Protein AF-A0A7V9GU07-F1 (afdb_monomer_lite)

Secondary structure (DSSP, 8-state):
-HHHHHHHHHH-SSHHHHHHHHHHHHHHHTT--SHHHHHTHHHHHHHHHS-TTTHHHHHHHHHHHHHHHHHHHHT-----SSS-HHHHHHHHHHHHHHHHHHHHHTSS-S-HHHHHHHHHHHHT---------TTSPPPPPPP---------PPPP-------------------------------------GGGG----

pLDDT: mean 78.72, std 19.1, range [43.47, 98.44]

Radius of gyration: 28.76 Å; chains: 1; bounding box: 77×61×67 Å

Structure (mmCIF, N/CA/C/O backbone):
data_AF-A0A7V9GU07-F1
#
_entry.id   AF-A0A7V9GU07-F1
#
loop_
_atom_site.group_PDB
_atom_site.id
_atom_site.type_symbol
_atom_site.label_atom_id
_atom_site.label_alt_id
_atom_site.label_comp_id
_atom_site.label_asym_id
_atom_site.label_entity_id
_atom_site.label_seq_id
_atom_site.pdbx_PDB_ins_code
_atom_site.Cartn_x
_atom_site.Cartn_y
_atom_site.Cartn_z
_atom_site.occupancy
_atom_site.B_iso_or_equiv
_atom_site.auth_seq_id
_atom_site.auth_comp_id
_atom_site.auth_asym_id
_atom_site.auth_atom_id
_atom_site.pdbx_PDB_model_num
ATOM 1 N N . TRP A 1 1 ? -5.678 -12.926 -6.237 1.00 89.56 1 TRP A N 1
ATOM 2 C CA . TRP A 1 1 ? -5.095 -11.956 -7.187 1.00 89.56 1 TRP A CA 1
ATOM 3 C C . TRP A 1 1 ? -3.939 -11.176 -6.554 1.00 89.56 1 TRP A C 1
ATOM 5 O O . TRP A 1 1 ? -2.853 -11.237 -7.111 1.00 89.56 1 TRP A O 1
ATOM 15 N N . ALA A 1 2 ? -4.108 -10.574 -5.365 1.00 94.88 2 ALA A N 1
ATOM 16 C CA . ALA A 1 2 ? -3.047 -9.852 -4.638 1.00 94.88 2 ALA A CA 1
ATOM 17 C C . ALA A 1 2 ? -1.697 -10.593 -4.522 1.00 94.88 2 ALA A C 1
ATOM 19 O O . ALA A 1 2 ? -0.669 -10.053 -4.913 1.00 94.88 2 ALA A O 1
ATOM 20 N N . LEU A 1 3 ? -1.695 -11.850 -4.051 1.00 96.25 3 LEU A N 1
ATOM 21 C CA . LEU A 1 3 ? -0.463 -12.643 -3.917 1.00 96.25 3 LEU A CA 1
ATOM 22 C C . LEU A 1 3 ? 0.280 -12.821 -5.251 1.00 96.25 3 LEU A C 1
ATOM 24 O O . LEU A 1 3 ? 1.497 -12.705 -5.288 1.00 96.25 3 LEU A O 1
ATOM 28 N N . GLY A 1 4 ? -0.449 -13.056 -6.346 1.00 97.62 4 GLY A N 1
ATOM 29 C CA . GLY A 1 4 ? 0.157 -13.194 -7.673 1.00 97.62 4 GLY A CA 1
ATOM 30 C C . GLY A 1 4 ? 0.776 -11.885 -8.172 1.00 97.62 4 GLY A C 1
ATOM 31 O O . GLY A 1 4 ? 1.839 -11.909 -8.776 1.00 97.62 4 GLY A O 1
ATOM 32 N N . ARG A 1 5 ? 0.153 -10.736 -7.866 1.00 96.25 5 ARG A N 1
ATOM 33 C CA . ARG A 1 5 ? 0.736 -9.408 -8.127 1.00 96.25 5 ARG A CA 1
ATOM 34 C C . ARG A 1 5 ? 2.013 -9.180 -7.336 1.00 96.25 5 ARG A C 1
ATOM 36 O O . ARG A 1 5 ? 3.019 -8.795 -7.912 1.00 96.25 5 ARG A O 1
ATOM 43 N N . PHE A 1 6 ? 1.997 -9.507 -6.050 1.00 98.06 6 PHE A N 1
ATOM 44 C CA . PHE A 1 6 ? 3.185 -9.406 -5.215 1.00 98.06 6 PHE A CA 1
ATOM 45 C C . PHE A 1 6 ? 4.340 -10.282 -5.730 1.00 98.06 6 PHE A C 1
ATOM 47 O O . PHE A 1 6 ? 5.464 -9.805 -5.830 1.00 98.06 6 PHE A O 1
ATOM 54 N N . GLN A 1 7 ? 4.060 -11.533 -6.114 1.00 98.19 7 GLN A N 1
ATOM 55 C CA . GLN A 1 7 ? 5.063 -12.440 -6.685 1.00 98.19 7 GLN A CA 1
ATOM 56 C C . GLN A 1 7 ? 5.665 -11.895 -7.985 1.00 98.19 7 GLN A C 1
ATOM 58 O O . GLN A 1 7 ? 6.885 -11.871 -8.101 1.00 98.19 7 GLN A O 1
ATOM 63 N N . MET A 1 8 ? 4.838 -11.372 -8.901 1.00 97.88 8 MET A N 1
ATOM 64 C CA . MET A 1 8 ? 5.331 -10.708 -10.115 1.00 97.88 8 MET A CA 1
ATOM 65 C C . MET A 1 8 ? 6.262 -9.536 -9.788 1.00 97.88 8 MET A C 1
ATOM 67 O O . MET A 1 8 ? 7.298 -9.399 -10.427 1.00 97.88 8 MET A O 1
ATOM 71 N N . GLY A 1 9 ? 5.936 -8.735 -8.767 1.00 97.12 9 GLY A N 1
ATOM 72 C CA . GLY A 1 9 ? 6.798 -7.648 -8.298 1.00 97.12 9 GLY A CA 1
ATOM 73 C C . GLY A 1 9 ? 8.170 -8.136 -7.823 1.00 97.12 9 GLY A C 1
ATOM 74 O O . GLY A 1 9 ? 9.184 -7.566 -8.209 1.00 97.12 9 GLY A O 1
ATOM 75 N N . CYS A 1 10 ? 8.216 -9.241 -7.071 1.00 97.38 10 CYS A N 1
ATOM 76 C CA . CYS A 1 10 ? 9.474 -9.847 -6.618 1.00 97.38 10 CYS A CA 1
ATOM 77 C C . CYS A 1 10 ? 10.330 -10.427 -7.757 1.00 97.38 10 CYS A C 1
ATOM 79 O O . CYS A 1 10 ? 11.526 -10.639 -7.572 1.00 97.38 10 CYS A O 1
ATOM 81 N N . GLU A 1 11 ? 9.725 -10.725 -8.906 1.00 97.62 11 GLU A N 1
ATOM 82 C CA . GLU A 1 11 ? 10.406 -11.260 -10.090 1.00 97.62 11 GLU A CA 1
ATOM 83 C C . GLU A 1 11 ? 10.940 -10.154 -11.019 1.00 97.62 11 GLU A C 1
ATOM 85 O O . GLU A 1 11 ? 11.685 -10.448 -11.957 1.00 97.62 11 GLU A O 1
ATOM 90 N N . ARG A 1 12 ? 10.584 -8.881 -10.785 1.00 96.19 12 ARG A N 1
ATOM 91 C CA . ARG A 1 12 ? 11.032 -7.757 -11.619 1.00 96.19 12 ARG A CA 1
ATOM 92 C C . ARG A 1 12 ? 12.512 -7.452 -11.423 1.00 96.19 12 ARG A C 1
ATOM 94 O O . ARG A 1 12 ? 13.035 -7.480 -10.316 1.00 96.19 12 ARG A O 1
ATOM 101 N N . ALA A 1 13 ? 13.167 -7.075 -12.520 1.00 94.00 13 ALA A N 1
ATOM 102 C CA . ALA A 1 13 ? 14.554 -6.613 -12.499 1.00 94.00 13 ALA A CA 1
ATOM 103 C C . ALA A 1 13 ? 14.686 -5.130 -12.107 1.00 94.00 13 ALA A C 1
ATOM 105 O O . ALA A 1 13 ? 15.726 -4.722 -11.598 1.00 94.00 13 ALA A O 1
ATOM 106 N N . LEU A 1 14 ? 13.652 -4.324 -12.375 1.00 92.56 14 LEU A N 1
ATOM 107 C CA . LEU A 1 14 ? 13.635 -2.889 -12.103 1.00 92.56 14 LEU A CA 1
ATOM 108 C C . LEU A 1 14 ? 12.703 -2.573 -10.930 1.00 92.56 14 LEU A C 1
ATOM 110 O O . LEU A 1 14 ? 11.533 -2.958 -10.945 1.00 92.56 14 LEU A O 1
ATOM 114 N N . ASP A 1 15 ? 13.197 -1.791 -9.967 1.00 93.88 15 ASP A N 1
ATOM 115 C CA . ASP A 1 15 ? 12.439 -1.373 -8.777 1.00 93.88 15 ASP A CA 1
ATOM 116 C C . ASP A 1 15 ? 11.149 -0.617 -9.139 1.00 93.88 15 ASP A 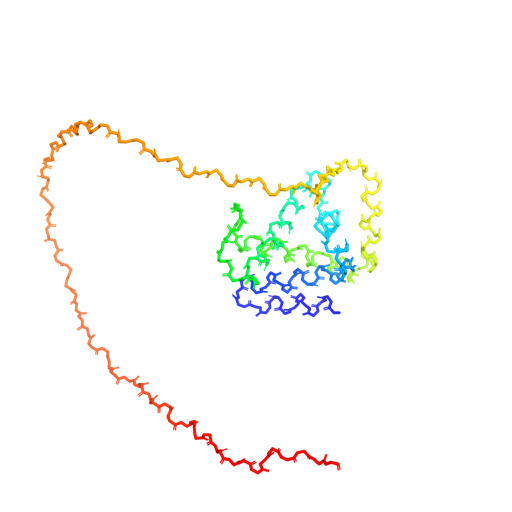C 1
ATOM 118 O O . ASP A 1 15 ? 10.130 -0.735 -8.464 1.00 93.88 15 ASP A O 1
ATOM 122 N N . THR A 1 16 ? 11.167 0.147 -10.233 1.00 90.44 16 THR A N 1
ATOM 123 C CA . THR A 1 16 ? 10.015 0.918 -10.725 1.00 90.44 16 THR A CA 1
ATOM 124 C C . THR A 1 16 ? 8.907 0.028 -11.296 1.00 90.44 16 THR A C 1
ATOM 126 O O . THR A 1 16 ? 7.721 0.318 -11.110 1.00 90.44 16 THR A O 1
ATOM 129 N N . GLU A 1 17 ? 9.267 -1.081 -11.949 1.00 92.25 17 GLU A N 1
ATOM 130 C CA . GLU A 1 17 ? 8.303 -2.100 -12.374 1.00 92.25 17 GLU A CA 1
ATOM 131 C C . GLU A 1 17 ? 7.749 -2.851 -11.160 1.00 92.25 17 GLU A C 1
ATOM 133 O O . GLU A 1 17 ? 6.532 -3.018 -11.045 1.00 92.25 17 GLU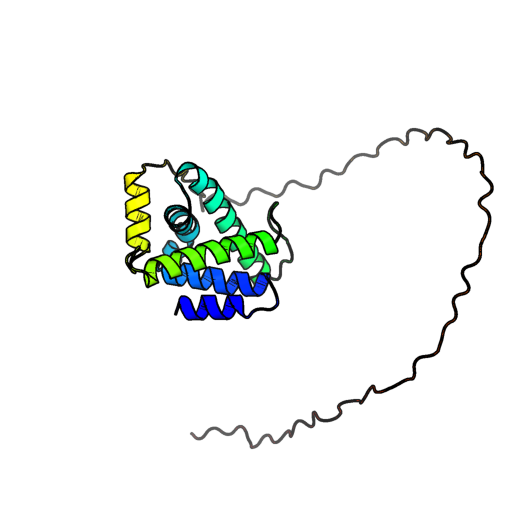 A O 1
ATOM 138 N N . ALA A 1 18 ? 8.630 -3.238 -10.228 1.00 96.44 18 ALA A N 1
ATOM 139 C CA . ALA A 1 18 ? 8.255 -3.922 -8.993 1.00 96.44 18 ALA A CA 1
ATOM 140 C C . ALA A 1 18 ? 7.251 -3.094 -8.180 1.00 96.44 18 ALA A C 1
ATOM 142 O O . ALA A 1 18 ? 6.224 -3.611 -7.739 1.00 96.44 18 ALA A O 1
ATOM 143 N N . LEU A 1 19 ? 7.502 -1.785 -8.063 1.00 96.06 19 LEU A N 1
ATOM 144 C CA . LEU A 1 19 ? 6.643 -0.833 -7.367 1.00 96.06 19 LEU A CA 1
ATOM 145 C C . LEU A 1 19 ? 5.200 -0.871 -7.883 1.00 96.06 19 LEU A C 1
ATOM 147 O O . LEU A 1 19 ? 4.264 -0.895 -7.085 1.00 96.06 19 LEU A O 1
ATOM 151 N N . THR A 1 20 ? 5.011 -0.910 -9.204 1.00 95.38 20 THR A N 1
ATOM 152 C CA . THR A 1 20 ? 3.670 -0.953 -9.806 1.00 95.38 20 THR A CA 1
ATOM 153 C C . THR A 1 20 ? 2.934 -2.235 -9.416 1.00 95.38 20 THR A C 1
ATOM 155 O O . THR A 1 20 ? 1.763 -2.191 -9.037 1.00 95.38 20 THR A O 1
ATOM 158 N N . ASP A 1 21 ? 3.616 -3.380 -9.453 1.00 97.56 21 ASP A N 1
ATOM 159 C CA . ASP A 1 21 ? 3.032 -4.663 -9.063 1.00 97.56 21 ASP A CA 1
ATOM 160 C C . ASP A 1 21 ? 2.739 -4.735 -7.548 1.00 97.56 21 ASP A C 1
ATOM 162 O O . ASP A 1 21 ? 1.691 -5.258 -7.150 1.00 97.56 21 ASP A O 1
ATOM 166 N N . TYR A 1 22 ? 3.582 -4.138 -6.696 1.00 98.12 22 TYR A N 1
ATOM 167 C CA . TYR A 1 22 ? 3.335 -4.037 -5.252 1.00 98.12 22 TYR A CA 1
ATOM 168 C C . TYR A 1 22 ? 2.148 -3.129 -4.911 1.00 98.12 22 TYR A C 1
ATOM 170 O O . TYR A 1 22 ? 1.322 -3.497 -4.073 1.00 98.12 22 TYR A O 1
ATOM 178 N N . LEU A 1 23 ? 2.008 -1.980 -5.578 1.00 96.81 23 LEU A N 1
ATOM 179 C CA . LEU A 1 23 ? 0.863 -1.083 -5.388 1.00 96.81 23 LEU A CA 1
ATOM 180 C C . LEU A 1 23 ? -0.446 -1.754 -5.820 1.00 96.81 23 LEU A C 1
ATOM 182 O O . LEU A 1 23 ? -1.420 -1.723 -5.071 1.00 96.81 23 LEU A O 1
ATOM 186 N N . LEU A 1 24 ? -0.452 -2.471 -6.948 1.00 96.00 24 LEU A N 1
ATOM 187 C CA . LEU A 1 24 ? -1.612 -3.260 -7.382 1.00 96.00 24 LEU A CA 1
ATOM 188 C C . LEU A 1 24 ? -1.944 -4.405 -6.412 1.00 96.00 24 LEU A C 1
ATOM 190 O O . LEU A 1 24 ? -3.113 -4.754 -6.234 1.00 96.00 24 LEU A O 1
ATOM 194 N N . ALA A 1 25 ? -0.938 -4.998 -5.762 1.00 97.31 25 ALA A N 1
ATOM 195 C CA . ALA A 1 25 ? -1.166 -5.982 -4.708 1.00 97.31 25 ALA A CA 1
ATOM 196 C C . ALA A 1 25 ? -1.835 -5.350 -3.475 1.00 97.31 25 ALA A C 1
ATOM 198 O O . ALA A 1 25 ? -2.773 -5.936 -2.934 1.00 97.31 25 ALA A O 1
ATOM 199 N N . LEU A 1 26 ? -1.399 -4.157 -3.055 1.00 97.44 26 LEU A N 1
ATOM 200 C CA . LEU A 1 26 ? -2.012 -3.411 -1.950 1.00 97.44 26 LEU A CA 1
ATOM 201 C C . LEU A 1 26 ? -3.440 -2.961 -2.272 1.00 97.44 26 LEU A C 1
ATOM 203 O O . LEU A 1 26 ? -4.329 -3.120 -1.436 1.00 97.44 26 LEU A O 1
ATOM 207 N N . GLU A 1 27 ? -3.687 -2.472 -3.488 1.00 96.31 27 GLU A N 1
ATOM 208 C CA . GLU A 1 27 ? -5.035 -2.123 -3.950 1.00 96.31 27 GLU A CA 1
ATOM 209 C C . GLU A 1 27 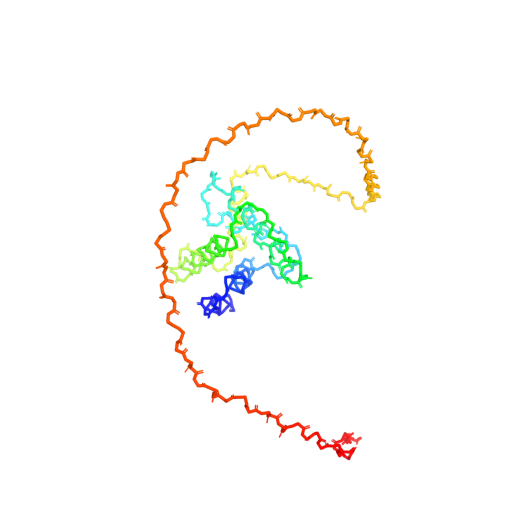? -5.982 -3.323 -3.875 1.00 96.31 27 GLU A C 1
ATOM 211 O O . GLU A 1 27 ? -7.106 -3.209 -3.386 1.00 96.31 27 GLU A O 1
ATOM 216 N N . ALA A 1 28 ? -5.506 -4.495 -4.299 1.00 95.75 28 ALA A N 1
ATOM 217 C CA . ALA A 1 28 ? -6.259 -5.738 -4.219 1.00 95.75 28 ALA A CA 1
ATOM 218 C C . ALA A 1 28 ? -6.532 -6.188 -2.774 1.00 95.75 28 ALA A C 1
ATOM 220 O O . ALA A 1 28 ? -7.584 -6.764 -2.507 1.00 95.75 28 ALA A O 1
ATOM 221 N N . LEU A 1 29 ? -5.583 -5.971 -1.858 1.00 95.62 29 LEU A N 1
ATOM 222 C CA . LEU A 1 29 ? -5.700 -6.352 -0.446 1.00 95.62 29 LEU A CA 1
ATOM 223 C C . LEU A 1 29 ? -6.716 -5.492 0.304 1.00 95.62 29 LEU A C 1
ATOM 225 O O . LEU A 1 29 ? -7.468 -6.008 1.126 1.00 95.62 29 LEU A O 1
ATOM 229 N N . VAL A 1 30 ? -6.744 -4.192 0.015 1.00 95.75 30 VAL A N 1
ATOM 230 C CA . VAL A 1 30 ? -7.596 -3.210 0.706 1.00 95.75 30 VAL A CA 1
ATOM 231 C C . VAL A 1 30 ? -8.902 -2.945 -0.062 1.00 95.75 30 VAL A C 1
ATOM 233 O O . VAL A 1 30 ? -9.661 -2.049 0.292 1.00 95.75 30 VAL A O 1
ATOM 236 N N . ASP A 1 31 ? -9.193 -3.732 -1.101 1.00 92.56 31 ASP A N 1
ATOM 237 C CA . ASP A 1 31 ? -10.373 -3.570 -1.963 1.00 92.56 31 ASP A CA 1
ATOM 238 C C . ASP A 1 31 ? -10.551 -2.119 -2.456 1.00 92.56 31 ASP A C 1
ATOM 240 O O . ASP A 1 31 ? -11.610 -1.494 -2.343 1.00 92.56 31 ASP A O 1
ATOM 244 N N . ALA A 1 32 ? -9.452 -1.557 -2.963 1.00 89.62 32 ALA A N 1
ATOM 245 C CA . ALA A 1 32 ? -9.361 -0.201 -3.493 1.00 89.62 32 ALA A CA 1
ATOM 246 C C . ALA A 1 32 ? -9.459 -0.198 -5.028 1.00 89.62 32 ALA A C 1
ATOM 248 O O . ALA A 1 32 ? -8.651 0.421 -5.713 1.00 89.62 32 ALA A O 1
ATOM 249 N N . SER A 1 33 ? -10.420 -0.937 -5.586 1.00 84.50 33 SER A N 1
ATOM 250 C CA . SER A 1 33 ? -10.573 -1.078 -7.044 1.00 84.50 33 SER A CA 1
ATOM 251 C C . SER A 1 33 ? -11.195 0.160 -7.714 1.00 84.50 33 SER A C 1
ATOM 253 O O . SER A 1 33 ? -10.921 0.459 -8.883 1.00 84.50 33 SER A O 1
ATOM 255 N N . ASP A 1 34 ? -11.994 0.923 -6.969 1.00 88.56 34 ASP A N 1
ATOM 256 C CA . ASP A 1 34 ? -12.652 2.147 -7.413 1.00 88.56 34 ASP A CA 1
ATOM 257 C C . ASP A 1 34 ? -11.866 3.416 -7.041 1.00 88.56 34 ASP A C 1
ATOM 259 O O . ASP A 1 34 ? -10.917 3.397 -6.258 1.00 88.56 34 ASP A O 1
ATOM 263 N N . GLU A 1 35 ? -12.259 4.552 -7.622 1.00 86.69 35 GLU A N 1
ATOM 264 C CA . GLU A 1 35 ? -11.569 5.832 -7.407 1.00 86.69 35 GLU A CA 1
ATOM 265 C C . GLU A 1 35 ? -11.611 6.275 -5.934 1.00 86.69 35 GLU A C 1
ATOM 267 O O . GLU A 1 35 ? -10.614 6.740 -5.383 1.00 86.69 35 GLU A O 1
ATOM 272 N N . ALA A 1 36 ? -12.751 6.070 -5.267 1.00 85.38 36 ALA A N 1
ATOM 273 C CA . ALA A 1 36 ? -12.908 6.377 -3.848 1.00 85.38 36 ALA A CA 1
ATOM 274 C C . ALA A 1 36 ? -12.028 5.474 -2.964 1.00 85.38 36 ALA A C 1
ATOM 276 O O . ALA A 1 36 ? -11.442 5.934 -1.980 1.00 85.38 36 ALA A O 1
ATOM 277 N N . GLY A 1 37 ? -11.908 4.193 -3.317 1.00 87.06 37 GLY A N 1
ATOM 278 C CA . GLY A 1 37 ? -11.006 3.246 -2.681 1.00 87.06 37 GLY A CA 1
ATOM 279 C C . GLY A 1 37 ? -9.550 3.674 -2.817 1.00 87.06 37 GLY A C 1
ATOM 280 O O . GLY A 1 37 ? -8.860 3.768 -1.798 1.00 87.06 37 GLY A O 1
ATOM 281 N N . ARG A 1 38 ? -9.114 4.008 -4.040 1.00 89.19 38 ARG A N 1
ATOM 282 C CA . ARG A 1 38 ? -7.740 4.452 -4.335 1.00 89.19 38 ARG A CA 1
ATOM 283 C C . ARG A 1 38 ? -7.363 5.735 -3.602 1.00 89.19 38 ARG A C 1
ATOM 285 O O . ARG A 1 38 ? -6.264 5.814 -3.061 1.00 89.19 38 ARG A O 1
ATOM 292 N N . ALA A 1 39 ? -8.277 6.699 -3.494 1.00 89.81 39 ALA A N 1
ATOM 293 C CA . ALA A 1 39 ? -8.028 7.940 -2.758 1.00 89.81 39 ALA A CA 1
ATOM 294 C C . ALA A 1 39 ? -7.711 7.705 -1.266 1.00 89.81 39 ALA A C 1
ATOM 296 O O . ALA A 1 39 ? -6.885 8.407 -0.689 1.00 89.81 39 ALA A O 1
ATOM 297 N N . GLY A 1 40 ? -8.342 6.704 -0.642 1.00 92.88 40 GLY A N 1
ATOM 298 C CA . GLY A 1 40 ? -8.103 6.338 0.760 1.00 92.88 40 GLY A CA 1
ATOM 299 C C . GLY A 1 40 ? -7.015 5.281 0.973 1.00 92.88 40 GLY A C 1
ATOM 300 O O . GLY A 1 40 ? -6.764 4.900 2.118 1.00 92.88 40 GLY A O 1
ATOM 301 N N . LEU A 1 41 ? -6.389 4.771 -0.093 1.00 96.31 41 LEU A N 1
ATOM 302 C CA . LEU A 1 41 ? -5.432 3.665 -0.014 1.00 96.31 41 LEU A CA 1
ATOM 303 C C . LEU A 1 41 ? -4.226 3.986 0.892 1.00 96.31 41 LEU A C 1
ATOM 305 O O . LEU A 1 41 ? -3.963 3.178 1.787 1.00 96.31 41 LEU A O 1
ATOM 309 N N . PRO A 1 42 ? -3.528 5.137 0.754 1.00 96.81 42 PRO A N 1
ATOM 310 C CA . PRO A 1 42 ? -2.371 5.450 1.595 1.00 96.81 42 PRO A CA 1
ATOM 311 C C . PRO A 1 42 ? -2.698 5.462 3.086 1.00 96.81 42 PRO A C 1
ATOM 313 O O . PRO A 1 42 ? -1.953 4.910 3.891 1.00 96.81 42 PRO A O 1
ATOM 316 N N . LEU A 1 43 ? -3.840 6.052 3.447 1.00 95.94 43 LEU A N 1
ATOM 317 C CA . LEU A 1 43 ? -4.294 6.157 4.830 1.00 95.94 43 LEU A CA 1
ATOM 318 C C . LEU A 1 43 ? -4.591 4.775 5.429 1.00 95.94 43 LEU A C 1
ATOM 320 O O . LEU A 1 43 ? -4.131 4.467 6.527 1.00 95.94 43 LEU A O 1
ATOM 324 N N . ARG A 1 44 ? -5.322 3.920 4.701 1.00 96.81 44 ARG A N 1
ATOM 325 C CA . ARG A 1 44 ? -5.674 2.572 5.176 1.00 96.81 44 ARG A CA 1
ATOM 326 C C . ARG A 1 44 ? -4.456 1.666 5.306 1.00 96.81 44 ARG A C 1
ATOM 328 O O . ARG A 1 44 ? -4.313 0.983 6.314 1.00 96.81 44 ARG A O 1
ATOM 335 N N . VAL A 1 45 ? -3.565 1.665 4.314 1.00 97.75 45 VAL A N 1
ATOM 336 C CA . VAL A 1 45 ? -2.344 0.849 4.375 1.00 97.75 45 VAL A CA 1
ATOM 337 C C . VAL A 1 45 ? -1.427 1.346 5.494 1.00 97.75 45 VAL A C 1
ATOM 339 O O . VAL A 1 45 ? -0.890 0.526 6.231 1.00 97.75 45 VAL A O 1
ATOM 342 N N . ALA A 1 46 ? -1.290 2.662 5.689 1.00 97.38 46 ALA A N 1
ATOM 343 C CA . ALA A 1 46 ? -0.531 3.203 6.813 1.00 97.38 46 ALA A CA 1
ATOM 344 C C . ALA A 1 46 ? -1.113 2.768 8.166 1.00 97.38 46 ALA A C 1
ATOM 346 O O . ALA A 1 46 ? -0.355 2.359 9.041 1.00 97.38 46 ALA A O 1
ATOM 347 N N . ALA A 1 47 ? -2.440 2.797 8.320 1.00 96.38 47 ALA A N 1
ATOM 348 C CA . ALA A 1 47 ? -3.106 2.356 9.543 1.00 96.38 47 ALA A CA 1
ATOM 349 C C . ALA A 1 47 ? -2.828 0.883 9.882 1.00 96.38 47 ALA A C 1
ATOM 351 O O . ALA A 1 47 ? -2.701 0.552 11.059 1.00 96.38 47 ALA A O 1
ATOM 352 N N . LEU A 1 48 ? -2.724 0.020 8.865 1.00 96.81 48 LEU A N 1
ATOM 353 C CA . LEU A 1 48 ? -2.459 -1.410 9.035 1.00 96.81 48 LEU A CA 1
ATOM 354 C C . LEU A 1 48 ? -0.968 -1.735 9.231 1.00 96.81 48 LEU A C 1
ATOM 356 O O . LEU A 1 48 ? -0.643 -2.678 9.943 1.00 96.81 48 LEU A O 1
ATOM 360 N N . CYS A 1 49 ? -0.069 -0.996 8.577 1.00 97.00 49 CYS A N 1
ATOM 361 C CA . CYS A 1 49 ? 1.356 -1.339 8.511 1.00 97.00 49 CYS A CA 1
ATOM 362 C C . CYS A 1 49 ? 2.235 -0.603 9.527 1.00 97.00 49 CYS A C 1
ATOM 364 O O . CYS A 1 49 ? 3.392 -0.987 9.694 1.00 97.00 49 CYS A O 1
ATOM 366 N N . ALA A 1 50 ? 1.745 0.480 10.134 1.00 96.25 50 ALA A N 1
ATOM 367 C CA . ALA A 1 50 ? 2.544 1.349 10.987 1.00 96.25 50 ALA A CA 1
ATOM 368 C C . ALA A 1 50 ? 1.882 1.599 12.345 1.00 96.25 50 ALA A C 1
ATOM 370 O O . ALA A 1 50 ? 0.656 1.698 12.473 1.00 96.25 50 ALA A O 1
ATOM 371 N N . GLU A 1 51 ? 2.735 1.772 13.351 1.00 93.81 51 GLU A N 1
ATOM 372 C CA . GLU A 1 51 ? 2.333 2.236 14.674 1.00 93.81 51 GLU A CA 1
ATOM 373 C C . GLU A 1 51 ? 1.741 3.646 14.599 1.00 93.81 51 GLU A C 1
ATOM 375 O O . GLU A 1 51 ? 2.088 4.438 13.720 1.00 93.81 51 GLU A O 1
ATOM 380 N N . GLU A 1 52 ? 0.876 3.988 15.554 1.00 90.62 52 GLU A N 1
ATOM 381 C CA . GLU A 1 52 ? 0.128 5.254 15.580 1.00 90.62 52 GLU A CA 1
ATOM 382 C C . GLU A 1 52 ? 1.018 6.496 15.383 1.00 90.62 52 GLU A C 1
ATOM 384 O O . GLU A 1 52 ? 0.701 7.374 14.582 1.00 90.62 52 GLU A O 1
ATOM 389 N N . SER A 1 53 ? 2.195 6.538 16.017 1.00 91.62 53 SER A N 1
ATOM 390 C CA . SER A 1 53 ? 3.144 7.653 15.874 1.00 91.62 53 SER A CA 1
ATOM 391 C C . SER A 1 53 ? 3.784 7.769 14.485 1.00 91.62 53 SER A C 1
ATOM 393 O O . SER A 1 53 ? 4.282 8.835 14.122 1.00 91.62 53 SER A O 1
ATOM 395 N N . GLU A 1 54 ? 3.801 6.687 13.707 1.00 95.06 54 GLU A N 1
ATOM 396 C CA . GLU A 1 54 ? 4.493 6.588 12.417 1.00 95.06 54 GLU A CA 1
ATOM 397 C C . GLU A 1 54 ? 3.534 6.608 11.219 1.00 95.06 54 GLU A C 1
ATOM 399 O O . GLU A 1 54 ? 3.968 6.868 10.092 1.00 95.06 54 GLU A O 1
ATOM 404 N N . ARG A 1 55 ? 2.226 6.420 11.443 1.00 94.88 55 ARG A N 1
ATOM 405 C CA . ARG A 1 55 ? 1.194 6.373 10.390 1.00 94.88 55 ARG A CA 1
ATOM 406 C C . ARG A 1 55 ? 1.265 7.541 9.424 1.00 94.88 55 ARG A C 1
ATOM 408 O O . ARG A 1 55 ? 1.273 7.331 8.216 1.00 94.88 55 ARG A O 1
ATOM 415 N N . ARG A 1 56 ? 1.401 8.776 9.917 1.00 94.38 56 ARG A N 1
ATOM 416 C CA . ARG A 1 56 ? 1.469 9.961 9.041 1.00 94.38 56 ARG A CA 1
ATOM 417 C C . ARG A 1 56 ? 2.719 9.959 8.152 1.00 94.38 56 ARG A C 1
ATOM 419 O O . ARG A 1 56 ? 2.686 10.497 7.050 1.00 94.38 56 ARG A O 1
ATOM 426 N N . ALA A 1 57 ? 3.833 9.397 8.622 1.00 94.75 57 ALA A N 1
ATOM 427 C CA . ALA A 1 57 ? 5.046 9.262 7.817 1.00 94.75 57 ALA A CA 1
ATOM 428 C C . ALA A 1 57 ? 4.901 8.141 6.776 1.00 94.75 57 ALA A C 1
ATOM 430 O O . ALA A 1 57 ? 5.234 8.353 5.610 1.00 94.75 57 ALA A O 1
ATOM 431 N N . ALA A 1 58 ? 4.339 6.997 7.175 1.00 96.38 58 ALA A N 1
ATOM 432 C CA . ALA A 1 58 ? 4.020 5.891 6.276 1.00 96.38 58 ALA A CA 1
ATOM 433 C C . ALA A 1 58 ? 3.036 6.314 5.171 1.00 96.38 58 ALA A C 1
ATOM 435 O O . ALA A 1 58 ? 3.266 6.028 3.997 1.00 96.38 58 ALA A O 1
ATOM 436 N N . GLN A 1 59 ? 1.995 7.072 5.526 1.00 96.50 59 GLN A N 1
ATOM 437 C CA . GLN A 1 59 ? 1.021 7.621 4.585 1.00 96.50 59 GLN A CA 1
ATOM 438 C C . GLN A 1 59 ? 1.701 8.496 3.525 1.00 96.50 59 GLN A C 1
ATOM 440 O O . GLN A 1 59 ? 1.497 8.271 2.337 1.00 96.50 59 GLN A O 1
ATOM 445 N N . ARG A 1 60 ? 2.559 9.445 3.929 1.00 95.62 60 ARG A N 1
ATOM 446 C CA . ARG A 1 60 ? 3.279 10.312 2.976 1.00 95.62 60 ARG A CA 1
ATOM 447 C C . ARG A 1 60 ? 4.171 9.523 2.020 1.00 95.62 60 ARG A C 1
ATOM 449 O O . ARG A 1 60 ? 4.255 9.863 0.846 1.00 95.62 60 ARG A O 1
ATOM 456 N N . ARG A 1 61 ? 4.817 8.457 2.501 1.00 96.25 61 ARG A N 1
ATOM 457 C CA . ARG A 1 61 ? 5.622 7.572 1.644 1.00 96.25 61 ARG A CA 1
ATOM 458 C C . ARG A 1 61 ? 4.773 6.808 0.633 1.00 96.25 61 ARG A C 1
ATOM 460 O O . ARG A 1 61 ? 5.176 6.676 -0.517 1.00 96.25 61 ARG A O 1
ATOM 467 N N . LEU A 1 62 ? 3.583 6.356 1.026 1.00 96.88 62 LEU A N 1
ATOM 468 C CA . LEU A 1 62 ? 2.625 5.737 0.103 1.00 96.88 62 LEU A CA 1
ATOM 469 C C . LEU A 1 62 ? 2.080 6.740 -0.922 1.00 96.88 62 LEU A C 1
ATOM 471 O O . LEU A 1 62 ? 1.945 6.405 -2.095 1.00 96.88 62 LEU A O 1
ATOM 475 N N . GLU A 1 63 ? 1.805 7.979 -0.515 1.00 96.00 63 GLU A N 1
ATOM 476 C CA . GLU A 1 63 ? 1.411 9.054 -1.435 1.00 96.00 63 GLU A CA 1
ATOM 477 C C . GLU A 1 63 ? 2.524 9.354 -2.448 1.00 96.00 63 GLU A C 1
ATOM 479 O O . GLU A 1 63 ? 2.255 9.482 -3.643 1.00 96.00 63 GLU A O 1
ATOM 484 N N . GLN A 1 64 ? 3.780 9.390 -1.994 1.00 95.25 64 GLN A N 1
ATOM 485 C CA . GLN A 1 64 ? 4.946 9.539 -2.863 1.00 95.25 64 GLN A CA 1
ATOM 486 C C . GLN A 1 64 ? 5.084 8.360 -3.841 1.00 95.25 64 GLN A C 1
ATOM 488 O O . GLN A 1 64 ? 5.348 8.576 -5.022 1.00 95.25 64 GLN A O 1
ATOM 493 N N . ALA A 1 65 ? 4.845 7.127 -3.383 1.00 95.44 65 ALA A N 1
ATOM 494 C CA . ALA A 1 65 ? 4.834 5.936 -4.230 1.00 95.44 65 ALA A CA 1
ATOM 495 C C . ALA A 1 65 ? 3.779 6.019 -5.347 1.00 95.44 65 ALA A C 1
ATOM 497 O O . ALA A 1 65 ? 4.086 5.753 -6.509 1.00 95.44 65 ALA A O 1
ATOM 498 N N . LEU A 1 66 ? 2.553 6.442 -5.019 1.00 94.44 66 LEU A N 1
ATOM 499 C CA . LEU A 1 66 ? 1.481 6.632 -6.005 1.00 94.44 66 LEU A CA 1
ATOM 500 C C . LEU A 1 66 ? 1.786 7.775 -6.981 1.00 94.44 66 LEU A C 1
ATOM 502 O O . LEU A 1 66 ? 1.499 7.663 -8.175 1.00 94.44 66 LEU A O 1
ATOM 506 N N . ALA A 1 67 ? 2.377 8.871 -6.497 1.00 92.94 67 ALA A N 1
ATOM 507 C CA . ALA A 1 67 ? 2.823 9.965 -7.355 1.00 92.94 67 ALA A CA 1
ATOM 508 C C . ALA A 1 67 ? 3.891 9.482 -8.347 1.00 92.94 67 ALA A C 1
ATOM 510 O O . ALA A 1 67 ? 3.767 9.731 -9.544 1.00 92.94 67 ALA A O 1
ATOM 511 N N . MET A 1 68 ? 4.873 8.711 -7.873 1.00 91.88 68 MET A N 1
ATOM 512 C CA . MET A 1 68 ? 5.911 8.114 -8.713 1.00 91.88 68 MET A CA 1
ATOM 513 C C . MET A 1 68 ? 5.329 7.165 -9.766 1.00 91.88 68 MET A C 1
ATOM 515 O O . MET A 1 68 ? 5.682 7.272 -10.937 1.00 91.88 68 MET A O 1
ATOM 519 N N . GLN A 1 69 ? 4.397 6.283 -9.390 1.00 93.12 69 GLN A N 1
ATOM 520 C CA . GLN A 1 69 ? 3.706 5.409 -10.344 1.00 93.12 69 GLN A CA 1
ATOM 521 C C . GLN A 1 69 ? 3.011 6.222 -11.446 1.00 93.12 69 GLN A C 1
ATOM 523 O O . GLN A 1 69 ? 3.092 5.880 -12.625 1.00 93.12 69 GLN A O 1
ATOM 528 N N . ARG A 1 70 ? 2.344 7.324 -11.082 1.00 91.31 70 ARG A N 1
ATOM 529 C CA . ARG A 1 70 ? 1.671 8.198 -12.049 1.00 91.31 70 ARG A CA 1
ATOM 530 C C . ARG A 1 70 ? 2.653 8.886 -12.996 1.00 91.31 70 ARG A C 1
ATOM 532 O O . ARG A 1 70 ? 2.345 8.981 -14.185 1.00 91.31 70 ARG A O 1
ATOM 539 N N . SER A 1 71 ? 3.806 9.329 -12.501 1.00 90.19 71 SER A N 1
ATOM 540 C CA . SER A 1 71 ? 4.864 9.911 -13.333 1.00 90.19 71 SER A CA 1
ATOM 541 C C . SER A 1 71 ? 5.407 8.881 -14.327 1.00 90.19 71 SER A C 1
ATOM 543 O O . SER A 1 71 ? 5.446 9.155 -15.524 1.00 90.19 71 SER A O 1
ATOM 545 N N . LEU A 1 72 ? 5.676 7.651 -13.870 1.00 88.00 72 LEU A N 1
ATOM 546 C CA . LEU A 1 72 ? 6.125 6.543 -14.724 1.00 88.00 72 LEU A CA 1
ATOM 547 C C . LEU A 1 72 ? 5.114 6.209 -15.830 1.00 88.00 72 LEU A C 1
ATOM 549 O O . LEU A 1 72 ? 5.499 6.054 -16.985 1.00 88.00 72 LEU A O 1
ATOM 553 N N . ILE A 1 73 ? 3.821 6.139 -15.496 1.00 88.88 73 ILE A N 1
ATOM 554 C CA . ILE A 1 73 ? 2.752 5.888 -16.479 1.00 88.88 73 ILE A CA 1
ATOM 555 C C . ILE A 1 73 ? 2.640 7.043 -17.481 1.00 88.88 73 ILE A C 1
ATOM 557 O O . ILE A 1 73 ? 2.410 6.812 -18.665 1.00 88.88 73 I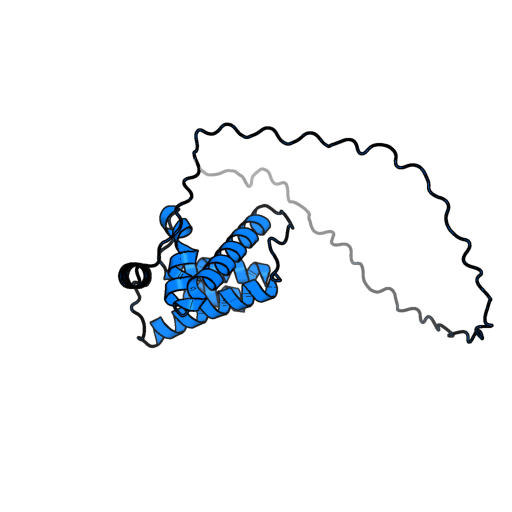LE A O 1
ATOM 561 N N . SER A 1 74 ? 2.811 8.282 -17.016 1.00 89.88 74 SER A N 1
ATOM 562 C CA . SER A 1 74 ? 2.788 9.474 -17.872 1.00 89.88 74 SER A CA 1
ATOM 563 C C . SER A 1 74 ? 4.044 9.612 -18.742 1.00 89.88 74 SER A C 1
ATOM 565 O O . SER A 1 74 ? 4.058 10.438 -19.651 1.00 89.88 74 SER A O 1
ATOM 567 N N . GLY A 1 75 ? 5.094 8.826 -18.475 1.00 85.50 75 GLY A N 1
ATOM 568 C CA . GLY A 1 75 ? 6.410 8.979 -19.096 1.00 85.50 75 GLY A CA 1
ATOM 569 C C . GLY A 1 75 ? 7.179 10.212 -18.609 1.00 85.50 75 GLY A C 1
ATOM 570 O O . GLY A 1 75 ? 8.186 10.581 -19.210 1.00 85.50 75 GLY A O 1
ATOM 571 N N . ASP A 1 76 ? 6.716 10.849 -17.532 1.00 77.00 76 ASP A N 1
ATOM 572 C CA . ASP A 1 76 ? 7.413 11.951 -16.885 1.00 77.00 76 ASP A CA 1
ATOM 573 C C . ASP A 1 76 ? 8.489 11.351 -15.970 1.00 77.00 76 ASP A C 1
ATOM 575 O O . ASP A 1 76 ? 8.194 10.703 -14.966 1.00 77.00 76 ASP A O 1
ATOM 579 N N . GLY A 1 77 ? 9.759 11.497 -16.351 1.00 67.25 77 GLY A N 1
ATOM 580 C CA . GLY A 1 77 ? 10.904 10.954 -15.612 1.00 67.25 77 GLY A CA 1
ATOM 581 C C . GLY A 1 77 ? 11.179 11.657 -14.278 1.00 67.25 77 GLY A C 1
ATOM 582 O O . GLY A 1 77 ? 12.199 11.383 -13.643 1.00 67.25 77 GLY A O 1
ATOM 583 N N . ALA A 1 78 ? 10.314 12.583 -13.858 1.00 66.62 78 ALA A N 1
ATOM 584 C CA . ALA A 1 78 ? 10.447 13.305 -12.607 1.00 66.62 78 ALA A CA 1
ATOM 585 C C . ALA A 1 78 ? 10.348 12.359 -11.397 1.00 66.62 78 ALA A C 1
ATOM 587 O O . ALA A 1 78 ? 9.287 11.825 -11.063 1.00 66.62 78 ALA A O 1
ATOM 588 N N . VAL A 1 79 ? 11.470 12.195 -10.691 1.00 66.62 79 VAL A N 1
ATOM 589 C CA . VAL A 1 79 ? 11.489 11.598 -9.353 1.00 66.62 79 VAL A CA 1
ATOM 590 C C . VAL A 1 79 ? 10.852 12.600 -8.393 1.00 66.62 79 VAL A C 1
ATOM 592 O O . VAL A 1 79 ? 11.406 13.662 -8.119 1.00 66.62 79 VAL A O 1
ATOM 595 N N . VAL A 1 80 ? 9.659 12.275 -7.902 1.00 66.12 80 VAL A N 1
ATOM 596 C CA . VAL A 1 80 ? 8.927 13.128 -6.964 1.00 66.12 80 VAL A CA 1
ATOM 597 C C . VAL A 1 80 ? 9.385 12.812 -5.539 1.00 66.12 80 VAL A C 1
ATOM 599 O O . VAL A 1 80 ? 9.164 11.706 -5.052 1.00 66.12 80 VAL A O 1
ATOM 602 N N . GLY A 1 81 ? 9.982 13.794 -4.858 1.00 72.50 81 GLY A N 1
ATOM 603 C CA . GLY A 1 81 ? 10.295 13.753 -3.422 1.00 72.50 81 GLY A CA 1
ATOM 604 C C . GLY A 1 81 ? 11.753 13.432 -3.066 1.00 72.50 81 GLY A C 1
ATOM 605 O O . GLY A 1 81 ? 12.625 13.384 -3.926 1.00 72.50 81 GLY A O 1
ATOM 606 N N . ALA A 1 82 ? 12.023 13.290 -1.763 1.00 78.50 82 ALA A N 1
ATOM 607 C CA . ALA A 1 82 ? 13.381 13.165 -1.215 1.00 78.50 82 ALA A CA 1
ATOM 608 C C . ALA A 1 82 ? 13.903 11.717 -1.155 1.00 78.50 82 ALA A C 1
ATOM 610 O O . ALA A 1 82 ? 15.112 11.496 -1.179 1.00 78.50 82 ALA A O 1
ATOM 611 N N . ASP A 1 83 ? 13.000 10.740 -1.047 1.00 86.81 83 ASP A N 1
ATOM 612 C CA . ASP A 1 83 ? 13.342 9.314 -1.019 1.00 86.81 83 ASP A CA 1
ATOM 613 C C . ASP A 1 83 ? 13.692 8.795 -2.431 1.00 86.81 83 ASP A C 1
ATOM 615 O O . ASP A 1 83 ? 13.105 9.222 -3.428 1.00 86.81 83 ASP A O 1
ATOM 619 N N . SER A 1 84 ? 14.640 7.854 -2.521 1.00 90.94 84 SER A N 1
ATOM 620 C CA . SER A 1 84 ? 15.025 7.242 -3.797 1.00 90.94 84 SER A CA 1
ATOM 621 C C . SER A 1 84 ? 13.948 6.260 -4.294 1.00 90.94 84 SER A C 1
ATOM 623 O O . SER A 1 84 ? 13.235 5.667 -3.481 1.00 90.94 84 SER A O 1
ATOM 625 N N . PRO A 1 85 ? 13.831 6.009 -5.614 1.00 90.69 85 PRO A N 1
ATOM 626 C CA . PRO A 1 85 ? 12.851 5.054 -6.148 1.00 90.69 85 PRO A CA 1
ATOM 627 C C . PRO A 1 85 ? 12.953 3.664 -5.512 1.00 90.69 85 PRO A C 1
ATOM 629 O O . PRO A 1 85 ? 11.944 3.041 -5.190 1.00 90.69 85 PRO A O 1
ATOM 632 N N . ARG A 1 86 ? 14.187 3.220 -5.257 1.00 93.75 86 ARG A N 1
ATOM 633 C CA . ARG A 1 86 ? 14.471 1.953 -4.591 1.00 93.75 86 ARG A CA 1
ATOM 634 C C . ARG A 1 86 ? 13.964 1.919 -3.152 1.00 93.75 86 ARG A C 1
ATOM 636 O O . ARG A 1 86 ? 13.315 0.952 -2.771 1.00 93.75 86 ARG A O 1
ATOM 643 N N . SER A 1 87 ? 14.224 2.958 -2.352 1.00 95.69 87 SER A N 1
ATOM 644 C CA . SER A 1 87 ? 13.779 2.961 -0.950 1.00 95.69 87 SER A CA 1
ATOM 645 C C . SER A 1 87 ? 12.254 2.979 -0.838 1.00 95.69 87 SER A C 1
ATOM 647 O O . SER A 1 87 ? 11.691 2.370 0.071 1.00 95.69 87 SER A O 1
ATOM 649 N N . ILE A 1 88 ? 11.577 3.628 -1.788 1.00 95.88 88 ILE A N 1
ATOM 650 C CA . ILE A 1 88 ? 10.115 3.628 -1.884 1.00 95.88 88 ILE A CA 1
ATOM 651 C C . ILE A 1 88 ? 9.601 2.236 -2.259 1.00 95.88 88 ILE A C 1
ATOM 653 O O . ILE A 1 88 ? 8.694 1.734 -1.597 1.00 95.88 88 ILE A O 1
ATOM 657 N N . ALA A 1 89 ? 10.186 1.589 -3.272 1.00 96.38 89 ALA A N 1
ATOM 658 C CA . ALA A 1 89 ? 9.812 0.231 -3.665 1.00 96.38 89 ALA A CA 1
ATOM 659 C C . ALA A 1 89 ? 9.992 -0.767 -2.510 1.00 96.38 89 ALA A C 1
ATOM 661 O O . ALA A 1 89 ? 9.051 -1.490 -2.186 1.00 96.38 89 ALA A O 1
ATOM 662 N N . GLU A 1 90 ? 11.140 -0.737 -1.825 1.00 97.56 90 GLU A N 1
ATOM 663 C CA . GLU A 1 90 ? 11.421 -1.575 -0.650 1.00 97.56 90 GLU A CA 1
ATOM 664 C C . GLU A 1 90 ? 10.408 -1.334 0.484 1.00 97.56 90 GLU A C 1
ATOM 666 O O . GLU A 1 90 ? 9.952 -2.272 1.142 1.00 97.56 90 GLU A O 1
ATOM 671 N N . PHE A 1 91 ? 10.013 -0.080 0.720 1.00 97.88 91 PHE A N 1
ATOM 672 C CA . PHE A 1 91 ? 8.998 0.250 1.718 1.00 97.88 91 PHE A CA 1
ATOM 673 C C . PHE A 1 91 ? 7.622 -0.340 1.361 1.00 97.88 91 PHE A C 1
ATOM 675 O O . PHE A 1 91 ? 7.012 -1.021 2.189 1.00 97.88 91 PHE A O 1
ATOM 682 N N . VAL A 1 92 ? 7.153 -0.139 0.125 1.00 98.25 92 VAL A N 1
ATOM 683 C CA . VAL A 1 92 ? 5.853 -0.655 -0.345 1.00 98.25 92 VAL A CA 1
ATOM 684 C C . VAL A 1 92 ? 5.840 -2.187 -0.357 1.00 98.25 92 VAL A C 1
ATOM 686 O O . VAL A 1 92 ? 4.858 -2.806 0.063 1.00 98.25 92 VAL A O 1
ATOM 689 N N . GLU A 1 93 ? 6.944 -2.808 -0.767 1.00 98.44 93 GLU A N 1
ATOM 690 C CA . GLU A 1 93 ? 7.149 -4.254 -0.714 1.00 98.44 93 GLU A CA 1
ATOM 691 C C . GLU A 1 93 ? 6.998 -4.795 0.711 1.00 98.44 93 GLU A C 1
ATOM 693 O O . GLU A 1 93 ? 6.301 -5.786 0.936 1.00 98.44 93 GLU A O 1
ATOM 698 N N . ASN A 1 94 ? 7.631 -4.141 1.689 1.00 98.44 94 ASN A N 1
ATOM 699 C CA . ASN A 1 94 ? 7.567 -4.550 3.088 1.00 98.44 94 ASN A CA 1
ATOM 700 C C . ASN A 1 94 ? 6.152 -4.432 3.657 1.00 98.44 94 ASN A C 1
ATOM 702 O O . ASN A 1 94 ? 5.713 -5.350 4.355 1.00 98.44 94 ASN A O 1
ATOM 706 N N . CYS A 1 95 ? 5.415 -3.374 3.307 1.00 98.19 95 CYS A N 1
ATOM 707 C CA . CYS A 1 95 ? 3.996 -3.256 3.636 1.00 98.19 95 CYS A CA 1
ATOM 708 C C . CYS A 1 95 ? 3.186 -4.417 3.040 1.00 98.19 95 CYS A C 1
ATOM 710 O O . CYS A 1 95 ? 2.491 -5.124 3.769 1.00 98.19 95 CYS A O 1
ATOM 712 N N . ALA A 1 96 ? 3.311 -4.669 1.732 1.00 98.12 96 ALA A N 1
ATOM 713 C CA . ALA A 1 96 ? 2.572 -5.736 1.057 1.00 98.12 96 ALA A CA 1
ATOM 714 C C . ALA A 1 96 ? 2.898 -7.120 1.639 1.00 98.12 96 ALA A C 1
ATOM 716 O O . ALA A 1 96 ? 1.998 -7.908 1.933 1.00 98.12 96 ALA A O 1
ATOM 717 N N . ARG A 1 97 ? 4.184 -7.403 1.871 1.00 98.44 97 ARG A N 1
ATOM 718 C CA . ARG A 1 97 ? 4.654 -8.650 2.484 1.00 98.44 97 ARG A CA 1
ATOM 719 C C . ARG A 1 97 ? 4.129 -8.824 3.905 1.00 98.44 97 ARG A C 1
ATOM 721 O O . ARG A 1 97 ? 3.749 -9.938 4.260 1.00 98.44 97 ARG A O 1
ATOM 728 N N . GLY A 1 98 ? 4.146 -7.761 4.710 1.00 98.06 98 GLY A N 1
ATOM 729 C CA . GLY A 1 98 ? 3.615 -7.763 6.073 1.00 98.06 98 GLY A CA 1
ATOM 730 C C . GLY A 1 98 ? 2.143 -8.157 6.087 1.00 98.06 98 GLY A C 1
ATOM 731 O O . GLY A 1 98 ? 1.792 -9.178 6.670 1.00 98.06 98 GLY A O 1
ATOM 732 N N . LEU A 1 99 ? 1.317 -7.439 5.323 1.00 97.69 99 LEU A N 1
ATOM 733 C CA . LEU A 1 99 ? -0.120 -7.708 5.236 1.00 97.69 99 LEU A CA 1
ATOM 734 C C . LEU A 1 99 ? -0.428 -9.111 4.709 1.00 97.69 99 LEU A C 1
ATOM 736 O O . LEU A 1 99 ? -1.270 -9.811 5.267 1.00 97.69 99 LEU A O 1
ATOM 740 N N . LEU A 1 100 ? 0.264 -9.554 3.654 1.00 97.69 100 LEU A N 1
ATOM 741 C CA . LEU A 1 100 ? 0.088 -10.906 3.121 1.00 97.69 100 LEU A CA 1
ATOM 742 C C . LEU A 1 100 ? 0.446 -11.968 4.159 1.00 97.69 100 LEU A C 1
ATOM 744 O O . LEU A 1 100 ? -0.293 -12.939 4.307 1.00 97.69 100 LEU A O 1
ATOM 748 N N . ARG A 1 101 ? 1.557 -11.791 4.885 1.00 98.12 101 ARG A N 1
ATOM 749 C CA . ARG A 1 101 ? 1.953 -12.706 5.960 1.00 98.12 101 ARG A CA 1
ATOM 750 C C . ARG A 1 101 ? 0.875 -12.760 7.034 1.00 98.12 101 ARG A C 1
ATOM 752 O O . ARG A 1 101 ? 0.472 -13.853 7.413 1.00 98.12 101 ARG A O 1
ATOM 759 N N . ASP A 1 102 ? 0.389 -11.612 7.480 1.00 97.50 102 ASP A N 1
ATOM 760 C CA . ASP A 1 102 ? -0.556 -11.540 8.589 1.00 97.50 102 ASP A CA 1
ATOM 761 C C . ASP A 1 102 ? -1.916 -12.142 8.227 1.00 97.50 102 ASP A C 1
ATOM 763 O O . ASP A 1 102 ? -2.496 -12.876 9.027 1.00 97.50 102 ASP A O 1
ATOM 767 N N . VAL A 1 103 ? -2.383 -11.939 6.992 1.00 96.56 103 VAL A N 1
ATOM 768 C CA . VAL A 1 103 ? -3.587 -12.604 6.473 1.00 96.56 103 VAL A CA 1
ATOM 769 C C . VAL A 1 103 ? -3.377 -14.117 6.342 1.00 96.56 103 VAL A C 1
ATOM 771 O O . VAL A 1 103 ? -4.225 -14.895 6.774 1.00 96.56 103 VAL A O 1
ATOM 774 N N . LEU A 1 104 ? -2.247 -14.568 5.782 1.00 95.62 104 LEU A N 1
ATOM 775 C CA . LEU A 1 104 ? -1.962 -15.999 5.591 1.00 95.62 104 LEU A CA 1
ATOM 776 C C . LEU A 1 104 ? -1.756 -16.749 6.913 1.00 95.62 104 LEU A C 1
ATOM 778 O O . LEU A 1 104 ? -2.114 -17.922 7.018 1.00 95.62 104 LEU A O 1
ATOM 782 N N . CYS A 1 105 ? -1.188 -16.085 7.917 1.00 97.12 105 CYS A N 1
ATOM 783 C CA . CYS A 1 105 ? -1.011 -16.631 9.259 1.00 97.12 105 CYS A CA 1
ATOM 784 C C . CYS A 1 105 ? -2.286 -16.547 10.117 1.00 97.12 105 CYS A C 1
ATOM 786 O O . CYS A 1 105 ? -2.329 -17.164 11.180 1.00 97.12 105 CYS A O 1
ATOM 788 N N . GLY A 1 106 ? -3.318 -15.823 9.667 1.00 96.25 106 GLY A N 1
ATOM 789 C CA . GLY A 1 106 ? -4.581 -15.655 10.390 1.00 96.25 106 GLY A CA 1
ATOM 790 C C . GLY A 1 106 ? -4.542 -14.609 11.509 1.00 96.25 106 GLY A C 1
ATOM 791 O O . GLY A 1 106 ? -5.402 -14.637 12.386 1.00 96.25 106 GLY A O 1
ATOM 792 N N . TYR A 1 107 ? -3.561 -13.700 11.500 1.00 94.75 107 TYR A N 1
ATOM 793 C CA . TYR A 1 107 ? -3.508 -12.546 12.408 1.00 94.75 107 TYR A CA 1
ATOM 794 C C . TYR A 1 107 ? -4.455 -11.422 11.978 1.00 94.75 107 TYR A C 1
ATOM 796 O O . TYR A 1 107 ? -4.943 -10.678 12.826 1.00 94.75 107 TYR A O 1
ATOM 804 N N . LEU A 1 108 ? -4.728 -11.316 10.674 1.00 95.19 108 LEU A N 1
ATOM 805 C CA . LEU A 1 108 ? -5.674 -10.362 10.103 1.00 95.19 108 LEU A CA 1
ATOM 806 C C . LEU A 1 108 ? -6.772 -11.080 9.319 1.00 95.19 108 LEU A C 1
ATOM 808 O O . LEU A 1 108 ? -6.530 -12.076 8.635 1.00 95.19 108 LEU A O 1
ATOM 812 N N . GLU A 1 109 ? -7.985 -10.537 9.388 1.00 92.62 109 GLU A N 1
ATOM 813 C CA . GLU A 1 109 ? -9.095 -10.986 8.552 1.00 92.62 109 GLU A CA 1
ATOM 814 C C . GLU A 1 109 ? -8.917 -10.511 7.096 1.00 92.62 109 GLU A C 1
ATOM 816 O O . GLU A 1 109 ? -8.408 -9.415 6.858 1.00 92.62 109 GLU A O 1
ATOM 821 N N . PRO A 1 110 ? -9.384 -11.281 6.094 1.00 86.12 110 PRO A N 1
ATOM 822 C CA . PRO A 1 110 ? -9.226 -10.938 4.676 1.00 86.12 110 PRO A CA 1
ATOM 823 C C . PRO A 1 110 ? -10.003 -9.680 4.237 1.00 86.12 110 PRO A C 1
ATOM 825 O O . PRO A 1 110 ? -9.772 -9.174 3.143 1.00 86.12 110 PRO A O 1
ATOM 828 N N . GLY A 1 111 ? -10.903 -9.149 5.073 1.00 91.38 111 GLY A N 1
ATOM 829 C CA . GLY A 1 111 ? -11.626 -7.892 4.853 1.00 91.38 111 GLY A CA 1
ATOM 830 C C . GLY A 1 111 ? -10.848 -6.656 5.316 1.00 91.38 111 GLY A C 1
ATOM 831 O O . GLY A 1 111 ? -11.379 -5.856 6.088 1.00 91.38 111 GLY A O 1
ATOM 832 N N . LEU A 1 112 ? -9.599 -6.493 4.861 1.00 95.81 112 LEU A N 1
ATOM 833 C CA . LEU A 1 112 ? -8.656 -5.494 5.394 1.00 95.81 112 LEU A CA 1
ATOM 834 C C . LEU A 1 112 ? -9.161 -4.049 5.324 1.00 95.81 112 LEU A C 1
ATOM 836 O O . LEU A 1 112 ? -8.811 -3.244 6.182 1.00 95.81 112 LEU A O 1
ATOM 840 N N . ARG A 1 113 ? -10.013 -3.718 4.346 1.00 95.06 113 ARG A N 1
ATOM 841 C CA . ARG A 1 113 ? -10.660 -2.402 4.255 1.00 95.06 113 ARG A CA 1
ATOM 842 C C . ARG A 1 113 ? -11.431 -2.049 5.525 1.00 95.06 113 ARG A C 1
ATOM 844 O O . ARG A 1 113 ? -11.214 -0.984 6.090 1.00 95.06 113 ARG A O 1
ATOM 851 N N . GLY A 1 114 ? -12.300 -2.956 5.973 1.00 94.62 114 GLY A N 1
ATOM 852 C CA . GLY A 1 114 ? -13.111 -2.756 7.173 1.00 94.62 114 GLY A CA 1
ATOM 853 C C . GLY A 1 114 ? -12.253 -2.703 8.432 1.00 94.62 114 GLY A C 1
ATOM 854 O O . GLY A 1 114 ? -12.470 -1.846 9.277 1.00 94.62 114 GLY A O 1
ATOM 855 N N . VAL A 1 115 ? -11.221 -3.550 8.513 1.00 96.25 115 VAL A N 1
ATOM 856 C CA . VAL A 1 115 ? -10.262 -3.537 9.630 1.00 96.25 115 VAL A CA 1
ATOM 857 C C . VAL A 1 115 ? -9.530 -2.194 9.716 1.00 96.25 115 VAL A C 1
ATOM 859 O O . VAL A 1 115 ? -9.439 -1.616 10.796 1.00 96.25 115 VAL A O 1
ATOM 862 N N . ALA A 1 116 ? -9.045 -1.671 8.587 1.00 95.50 116 ALA A N 1
ATOM 863 C CA . ALA A 1 116 ? -8.369 -0.379 8.536 1.00 95.50 116 ALA A CA 1
ATOM 864 C C . ALA A 1 116 ? -9.306 0.771 8.927 1.00 95.50 116 ALA A C 1
ATOM 866 O O . ALA A 1 116 ? -8.939 1.612 9.747 1.00 95.50 116 ALA A O 1
ATOM 867 N N . ASP A 1 117 ? -10.521 0.790 8.373 1.00 94.38 117 ASP A N 1
ATOM 868 C CA . ASP A 1 117 ? -11.522 1.812 8.682 1.00 94.38 117 ASP A CA 1
ATOM 869 C C . ASP A 1 117 ? -11.905 1.765 10.184 1.00 94.38 117 ASP A C 1
ATOM 871 O O . ASP A 1 117 ? -11.946 2.805 10.843 1.00 94.38 117 ASP A O 1
ATOM 875 N N . ASP A 1 118 ? -12.072 0.573 10.770 1.00 94.62 118 ASP A N 1
ATOM 876 C CA . ASP A 1 118 ? -12.321 0.384 12.208 1.00 94.62 118 ASP A CA 1
ATOM 877 C C . ASP A 1 118 ? -11.161 0.879 13.083 1.00 94.62 118 ASP A C 1
ATOM 879 O O . ASP A 1 118 ? -11.388 1.478 14.139 1.00 94.62 118 ASP A O 1
ATOM 883 N N . MET A 1 119 ? -9.913 0.634 12.672 1.00 93.06 119 MET A N 1
ATOM 884 C CA . MET A 1 119 ? -8.731 1.138 13.376 1.00 93.06 119 MET A CA 1
ATOM 885 C C . MET A 1 119 ? -8.705 2.667 13.367 1.00 93.06 119 MET A C 1
ATOM 887 O O . MET A 1 119 ? -8.572 3.280 14.426 1.00 93.06 119 MET A O 1
ATOM 891 N N . LEU A 1 120 ? -8.908 3.281 12.199 1.00 91.75 120 LEU A N 1
ATOM 892 C CA . LEU A 1 120 ? -8.928 4.737 12.036 1.00 91.75 120 LEU A CA 1
ATOM 893 C C . LEU A 1 120 ? -10.033 5.395 12.877 1.00 91.75 120 LEU A C 1
ATOM 895 O O . LEU A 1 120 ? -9.796 6.416 13.525 1.00 91.75 120 LEU A O 1
ATOM 899 N N . LEU A 1 121 ? -11.221 4.785 12.935 1.00 91.56 121 LEU A N 1
ATOM 900 C CA . LEU A 1 121 ? -12.338 5.281 13.745 1.00 91.56 121 LEU A CA 1
ATOM 901 C C . LEU A 1 121 ? -12.066 5.214 15.255 1.00 91.56 121 LEU A C 1
ATOM 903 O O . LEU A 1 121 ? -12.555 6.064 15.999 1.00 91.56 121 LEU A O 1
ATOM 907 N N . ARG A 1 122 ? -11.297 4.224 15.725 1.00 89.81 122 ARG A N 1
ATOM 908 C CA . ARG A 1 122 ? -10.956 4.072 17.152 1.00 89.81 122 ARG A CA 1
ATOM 909 C C . ARG A 1 122 ? -9.862 5.028 17.603 1.00 89.81 122 ARG A C 1
ATOM 911 O O . ARG A 1 122 ? -9.911 5.492 18.738 1.00 89.81 122 ARG A O 1
ATOM 918 N N . THR A 1 123 ? -8.878 5.288 16.744 1.00 79.38 123 THR A N 1
ATOM 919 C CA . THR A 1 123 ? -7.725 6.122 17.098 1.00 79.38 123 THR A CA 1
ATOM 920 C C . THR A 1 123 ? -8.065 7.619 17.094 1.00 79.38 123 THR A C 1
ATOM 922 O O . THR A 1 123 ? -7.426 8.394 17.795 1.00 79.38 123 THR A O 1
ATOM 925 N N . GLY A 1 124 ? -9.121 8.043 16.387 1.00 64.94 124 GLY A N 1
ATOM 926 C CA . GLY A 1 124 ? -9.599 9.430 16.443 1.00 64.94 124 GLY A CA 1
ATOM 927 C C . GLY A 1 124 ? -8.593 10.454 15.906 1.00 64.94 124 GLY A C 1
ATOM 928 O O . GLY A 1 124 ? -8.637 11.618 16.304 1.00 64.94 124 GLY A O 1
ATOM 929 N N . GLU A 1 125 ? -7.680 10.033 15.025 1.00 61.78 125 GLU A N 1
ATOM 930 C CA . GLU A 1 125 ? -6.691 10.920 14.417 1.00 61.78 125 GLU A CA 1
ATOM 931 C C . GLU A 1 125 ? -7.406 11.983 13.560 1.00 61.78 125 GLU A C 1
ATOM 933 O O . GLU A 1 125 ? -8.136 11.633 12.626 1.00 61.78 125 GLU A O 1
ATOM 938 N N . PRO A 1 126 ? -7.231 13.287 13.845 1.00 60.59 126 PRO A N 1
ATOM 939 C CA . PRO A 1 126 ? -7.790 14.329 13.000 1.00 60.59 126 PRO A CA 1
ATOM 940 C C . PRO A 1 126 ? -7.057 14.323 11.653 1.00 60.59 126 PRO A C 1
ATOM 942 O O . PRO A 1 126 ? -5.886 14.693 11.559 1.00 60.59 126 PRO A O 1
ATOM 945 N N . PHE A 1 127 ? -7.751 13.904 10.598 1.00 59.25 127 PHE A N 1
ATOM 946 C CA . PHE A 1 127 ? -7.280 14.056 9.227 1.00 59.25 127 PHE A CA 1
ATOM 947 C C . PHE A 1 127 ? -7.631 15.457 8.708 1.00 59.25 127 PHE A C 1
ATOM 949 O O . PHE A 1 127 ? -8.723 15.979 8.931 1.00 59.25 127 PHE A O 1
ATOM 956 N N . GLU A 1 128 ? -6.676 16.089 8.031 1.00 60.38 128 GLU A N 1
ATOM 957 C CA . GLU A 1 128 ? -6.830 17.423 7.455 1.00 60.38 128 GLU A CA 1
ATOM 958 C C . GLU A 1 128 ? -7.522 17.292 6.093 1.00 60.38 128 GLU A C 1
ATOM 960 O O . GLU A 1 128 ? -6.947 16.782 5.133 1.00 60.38 128 GLU A O 1
ATOM 965 N N . ILE A 1 129 ? -8.795 17.685 6.019 1.00 61.72 129 ILE A N 1
ATOM 966 C CA . ILE A 1 129 ? -9.562 17.661 4.770 1.00 61.72 129 ILE A CA 1
ATOM 967 C C . ILE A 1 129 ? -9.270 18.951 4.005 1.00 61.72 129 ILE A C 1
ATOM 969 O O . ILE A 1 129 ? -9.917 19.976 4.225 1.00 61.72 129 ILE A O 1
ATOM 973 N N . THR A 1 130 ? -8.326 18.901 3.070 1.00 54.06 130 THR A N 1
ATOM 974 C CA . THR A 1 130 ? -8.110 20.000 2.123 1.00 54.06 130 THR A CA 1
ATOM 975 C C . THR A 1 130 ? -9.111 19.868 0.979 1.00 54.06 130 THR A C 1
ATOM 977 O O . THR A 1 130 ? -8.871 19.179 -0.012 1.00 54.06 130 THR A O 1
ATOM 980 N N . ALA A 1 131 ? -10.278 20.497 1.126 1.00 66.38 131 ALA A N 1
ATOM 981 C CA . ALA A 1 131 ? -11.273 20.550 0.062 1.00 66.38 131 ALA A CA 1
ATOM 982 C C . ALA A 1 131 ? -10.725 21.382 -1.10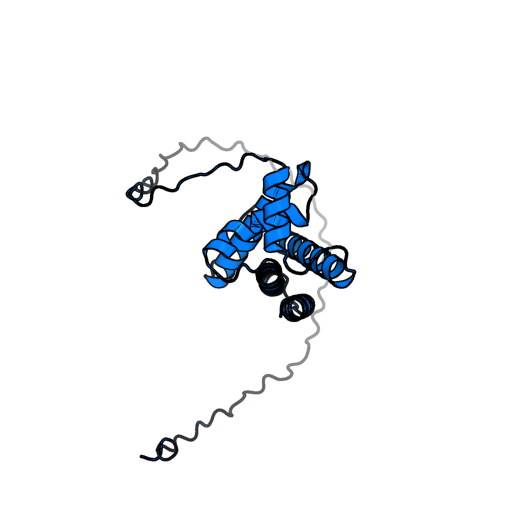8 1.00 66.38 131 ALA A C 1
ATOM 984 O O . ALA A 1 131 ? -10.654 22.608 -1.033 1.00 66.38 131 ALA A O 1
ATOM 985 N N . LYS A 1 132 ? -10.318 20.713 -2.191 1.00 58.84 132 LYS A N 1
ATOM 986 C CA . LYS A 1 132 ? -9.922 21.392 -3.426 1.00 58.84 132 LYS A CA 1
ATOM 987 C C . LYS A 1 132 ? -11.184 21.927 -4.101 1.00 58.84 132 LYS A C 1
ATOM 989 O O . LYS A 1 132 ? -11.998 21.146 -4.595 1.00 58.84 132 LYS A O 1
ATOM 994 N N . ASP A 1 133 ? -11.369 23.244 -4.073 1.00 72.81 133 ASP A N 1
ATOM 995 C CA . ASP A 1 133 ? -12.500 23.893 -4.732 1.00 72.81 133 ASP A CA 1
ATOM 996 C C . ASP A 1 133 ? -12.358 23.756 -6.254 1.00 72.81 133 ASP A C 1
ATOM 998 O O . ASP A 1 133 ? -11.523 24.397 -6.888 1.00 72.81 133 ASP A O 1
ATOM 1002 N N . ILE A 1 134 ? -13.184 22.892 -6.843 1.00 71.88 134 ILE A N 1
ATOM 1003 C CA . ILE A 1 134 ? -13.242 22.630 -8.288 1.00 71.88 134 ILE A CA 1
ATOM 1004 C C . ILE A 1 134 ? -13.779 23.816 -9.106 1.00 71.88 134 ILE A C 1
ATOM 1006 O O . ILE A 1 134 ? -13.818 23.733 -10.331 1.00 71.88 134 ILE A O 1
ATOM 1010 N N . ARG A 1 135 ? -14.239 24.892 -8.454 1.00 73.25 135 ARG A N 1
ATOM 1011 C CA . ARG A 1 135 ? -14.707 26.122 -9.109 1.00 73.25 135 ARG A CA 1
ATOM 1012 C C . ARG A 1 135 ? -13.667 27.238 -9.108 1.00 73.25 135 ARG A C 1
ATOM 1014 O O . ARG A 1 135 ? -13.932 28.275 -9.710 1.00 73.25 135 ARG A O 1
ATOM 1021 N N . ALA A 1 136 ? -12.526 27.050 -8.446 1.00 64.00 136 ALA A N 1
ATOM 1022 C CA . ALA A 1 136 ? -11.433 28.006 -8.515 1.00 64.00 136 ALA A CA 1
ATOM 1023 C C . ALA A 1 136 ? -10.838 27.988 -9.931 1.00 64.00 136 ALA A C 1
ATOM 1025 O O . ALA A 1 136 ? -10.377 26.947 -10.404 1.00 64.00 136 ALA A O 1
ATOM 1026 N N . GLU A 1 137 ? -10.892 29.129 -10.621 1.00 59.53 137 GLU A N 1
ATOM 1027 C CA . GLU A 1 137 ? -10.183 29.314 -11.888 1.00 59.53 137 GLU A CA 1
ATOM 1028 C C . GLU A 1 137 ? -8.676 29.100 -11.659 1.00 59.53 137 GLU A C 1
ATOM 1030 O O . GLU A 1 137 ? -8.172 29.469 -10.594 1.00 59.53 137 GLU A O 1
ATOM 1035 N N . PRO A 1 138 ? -7.952 28.474 -12.606 1.00 62.81 138 PRO A N 1
ATOM 1036 C CA . PRO A 1 138 ? -6.513 28.285 -12.473 1.00 62.81 138 PRO A CA 1
ATOM 1037 C C . PRO A 1 138 ? -5.846 29.652 -12.292 1.00 62.81 138 PRO A C 1
ATOM 1039 O O . PRO A 1 138 ? -6.005 30.533 -13.138 1.00 62.81 138 PRO A O 1
ATOM 1042 N N . GLU A 1 139 ? -5.133 29.840 -11.178 1.00 60.25 139 GLU A N 1
ATOM 1043 C CA . GLU A 1 139 ? -4.344 31.053 -10.971 1.00 60.25 139 GLU A CA 1
ATOM 1044 C C . GLU A 1 139 ? -3.346 31.203 -12.132 1.00 60.25 139 GLU A C 1
ATOM 1046 O O . GLU A 1 139 ? -2.718 30.212 -12.522 1.00 60.25 139 GLU A O 1
ATOM 1051 N N . PRO A 1 140 ? -3.216 32.405 -12.721 1.00 59.66 140 PRO A N 1
ATOM 1052 C CA . PRO A 1 140 ? -2.276 32.631 -13.807 1.00 59.66 140 PRO A CA 1
ATOM 1053 C C . PRO A 1 140 ? -0.850 32.373 -13.310 1.00 59.66 140 PRO A C 1
ATOM 1055 O O . PRO A 1 140 ? -0.447 32.895 -12.269 1.00 59.66 140 PRO A O 1
ATOM 1058 N N . GLU A 1 141 ? -0.099 31.563 -14.058 1.00 60.53 141 GLU A N 1
ATOM 1059 C CA . GLU A 1 141 ? 1.318 31.308 -13.798 1.00 60.53 141 GLU A CA 1
ATOM 1060 C C . GLU A 1 141 ? 2.071 32.645 -13.665 1.00 60.53 141 GLU A C 1
ATOM 1062 O O . GLU A 1 141 ? 1.854 33.548 -14.481 1.00 60.53 141 GLU A O 1
ATOM 1067 N N . PRO A 1 142 ? 2.934 32.817 -12.646 1.00 58.88 142 PRO A N 1
ATOM 1068 C CA . PRO A 1 142 ? 3.694 34.048 -12.500 1.00 58.88 142 PRO A CA 1
ATOM 1069 C C . PRO A 1 142 ? 4.634 34.207 -13.699 1.00 58.88 142 PRO A C 1
ATOM 1071 O O . PRO A 1 142 ? 5.436 33.319 -13.992 1.00 58.88 142 PRO A O 1
ATOM 1074 N N . GLU A 1 143 ? 4.529 35.344 -14.390 1.00 56.28 143 GLU A N 1
ATOM 1075 C CA . GLU A 1 143 ? 5.423 35.699 -15.493 1.00 56.28 143 GLU A CA 1
ATOM 1076 C C . GLU A 1 143 ? 6.894 35.585 -15.052 1.00 56.28 143 GLU A C 1
ATOM 1078 O O . GLU A 1 143 ? 7.225 35.956 -13.917 1.00 56.28 143 GLU A O 1
ATOM 1083 N N . PRO A 1 144 ? 7.798 35.095 -15.922 1.00 54.62 144 PRO A N 1
ATOM 1084 C CA . PRO A 1 144 ? 9.208 35.001 -15.587 1.00 54.62 144 PRO A CA 1
ATOM 1085 C C . PRO A 1 144 ? 9.745 36.402 -15.301 1.00 54.62 144 PRO A C 1
ATOM 1087 O O . PRO A 1 144 ? 9.785 37.277 -16.169 1.00 54.62 144 PRO A O 1
ATOM 1090 N N . ILE A 1 145 ? 10.157 36.608 -14.055 1.00 52.97 145 ILE A N 1
ATOM 1091 C CA . ILE A 1 145 ? 10.814 37.826 -13.606 1.00 52.97 145 ILE A CA 1
ATOM 1092 C C . ILE A 1 145 ? 12.134 37.901 -14.378 1.00 52.97 145 ILE A C 1
ATOM 1094 O O . ILE A 1 145 ? 13.050 37.120 -14.138 1.00 52.97 145 ILE A O 1
ATOM 1098 N N . SER A 1 146 ? 12.209 38.805 -15.355 1.00 52.59 146 SER A N 1
ATOM 1099 C CA . SER A 1 146 ? 13.447 39.141 -16.057 1.00 52.59 146 SER A CA 1
ATOM 1100 C C . SER A 1 146 ? 14.442 39.681 -15.031 1.00 52.59 146 SER A C 1
ATOM 1102 O O . SER A 1 146 ? 14.373 40.856 -14.662 1.00 52.59 146 SER A O 1
ATOM 1104 N N . GLU A 1 147 ? 15.352 38.831 -14.557 1.00 49.28 147 GLU A N 1
ATOM 1105 C CA . GLU A 1 147 ? 16.435 39.233 -13.666 1.00 49.28 147 GLU A CA 1
ATOM 1106 C C . GLU A 1 147 ? 17.281 40.313 -14.344 1.00 49.28 147 GLU A C 1
ATOM 1108 O O . GLU A 1 147 ? 17.849 40.140 -15.424 1.00 49.28 147 GLU A O 1
ATOM 1113 N N . GLY A 1 148 ? 17.288 41.483 -13.708 1.00 44.94 148 GLY A N 1
ATOM 1114 C CA . GLY A 1 148 ? 18.077 42.623 -14.118 1.00 44.94 148 GLY A CA 1
ATOM 1115 C C . GLY A 1 148 ? 19.568 42.310 -14.064 1.00 44.94 148 GLY A C 1
ATOM 1116 O O . GLY A 1 148 ? 20.067 41.702 -13.123 1.00 44.94 148 GLY A O 1
ATOM 1117 N N . THR A 1 149 ? 20.260 42.791 -15.089 1.00 48.59 149 THR A N 1
ATOM 1118 C CA . THR A 1 149 ? 21.711 42.913 -15.227 1.00 48.59 149 THR A CA 1
ATOM 1119 C C . THR A 1 149 ? 22.411 43.164 -13.888 1.00 48.59 149 THR A C 1
ATOM 1121 O O . THR A 1 149 ? 22.316 44.255 -13.323 1.00 48.59 149 THR A O 1
ATOM 1124 N N . VAL A 1 150 ? 23.144 42.166 -13.396 1.00 49.69 150 VAL A N 1
ATOM 1125 C CA . VAL A 1 150 ? 24.057 42.327 -12.259 1.00 49.69 150 VAL A CA 1
ATOM 1126 C C . VAL A 1 150 ? 25.329 43.018 -12.777 1.00 49.69 150 VAL A C 1
ATOM 1128 O O . VAL A 1 150 ? 25.896 42.552 -13.769 1.00 49.69 150 VAL A O 1
ATOM 1131 N N . PRO A 1 151 ? 25.786 44.140 -12.188 1.00 45.50 151 PRO A N 1
ATOM 1132 C CA . PRO A 1 151 ? 27.064 44.740 -12.548 1.00 45.50 151 PRO A CA 1
ATOM 1133 C C . PRO A 1 151 ? 28.211 43.789 -12.198 1.00 45.50 151 PRO A C 1
ATOM 1135 O O . PRO A 1 151 ? 28.268 43.258 -11.093 1.00 45.50 151 PRO A O 1
ATOM 1138 N N . LEU A 1 152 ? 29.113 43.595 -13.158 1.00 54.94 152 LEU A N 1
ATOM 1139 C CA . LEU A 1 152 ? 30.333 42.802 -13.044 1.00 54.94 152 LEU A CA 1
ATOM 1140 C C . LEU A 1 152 ? 31.241 43.400 -11.950 1.00 54.94 152 LEU A C 1
ATOM 1142 O O . LEU A 1 152 ? 31.902 44.411 -12.186 1.00 54.94 152 LEU A O 1
ATOM 1146 N N . GLU A 1 153 ? 31.254 42.805 -10.757 1.00 48.50 153 GLU A N 1
ATOM 1147 C CA . GLU A 1 153 ? 32.269 43.095 -9.742 1.00 48.50 153 GLU A CA 1
ATOM 1148 C C . GLU A 1 153 ? 33.511 42.231 -9.998 1.00 48.50 153 GLU A C 1
ATOM 1150 O O . GLU A 1 153 ? 33.445 41.014 -10.146 1.00 48.50 153 GLU A O 1
ATOM 1155 N N . THR A 1 154 ? 34.634 42.931 -10.113 1.00 51.25 154 THR A N 1
ATOM 1156 C CA . THR A 1 154 ? 35.992 42.497 -10.440 1.00 51.25 154 THR A CA 1
ATOM 1157 C C . THR A 1 154 ? 36.477 41.292 -9.625 1.00 51.25 154 THR A C 1
ATOM 1159 O O . THR A 1 154 ? 36.488 41.331 -8.395 1.00 51.25 154 THR A O 1
ATOM 1162 N N . GLU A 1 155 ? 36.950 40.254 -10.317 1.00 56.50 155 GLU A N 1
ATOM 1163 C CA . GLU A 1 155 ? 37.621 39.089 -9.726 1.00 56.50 155 GLU A CA 1
ATOM 1164 C C . GLU A 1 155 ? 38.965 39.490 -9.076 1.00 56.50 155 GLU A C 1
ATOM 1166 O O . GLU A 1 155 ? 39.729 40.244 -9.686 1.00 56.50 155 GLU A O 1
ATOM 1171 N N . PRO A 1 156 ? 39.310 38.999 -7.870 1.00 52.66 156 PRO A N 1
ATOM 1172 C CA . PRO A 1 156 ? 40.673 39.105 -7.359 1.00 52.66 156 PRO A CA 1
ATOM 1173 C C . PRO A 1 156 ? 41.592 38.076 -8.041 1.00 52.66 156 PRO A C 1
ATOM 1175 O O . PRO A 1 156 ? 41.289 36.883 -8.064 1.00 52.66 156 PRO A O 1
ATOM 1178 N N . GLU A 1 157 ? 42.730 38.546 -8.567 1.00 47.72 157 GLU A N 1
ATOM 1179 C CA . GLU A 1 157 ? 43.836 37.731 -9.093 1.00 47.72 157 GLU A CA 1
ATOM 1180 C C . GLU A 1 157 ? 44.274 36.669 -8.070 1.00 47.72 157 GLU A C 1
ATOM 1182 O O . GLU A 1 157 ? 44.828 36.982 -7.016 1.00 47.72 157 GLU A O 1
ATOM 1187 N N . LEU A 1 158 ? 44.044 35.396 -8.396 1.00 51.44 158 LEU A N 1
ATOM 1188 C CA . LEU A 1 158 ? 44.702 34.268 -7.744 1.00 51.44 158 LEU A CA 1
ATOM 1189 C C . LEU A 1 158 ? 46.076 34.073 -8.398 1.00 51.44 158 LEU A C 1
ATOM 1191 O O . LEU A 1 158 ? 46.177 33.522 -9.494 1.00 51.44 158 LEU A O 1
ATOM 1195 N N . GLU A 1 159 ? 47.134 34.527 -7.724 1.00 47.56 159 GLU A N 1
ATOM 1196 C CA . GLU A 1 159 ? 48.515 34.162 -8.054 1.00 47.56 159 GLU A CA 1
ATOM 1197 C C . GLU A 1 159 ? 48.689 32.645 -7.887 1.00 47.56 159 GLU A C 1
ATOM 1199 O O . GLU A 1 159 ? 48.654 32.108 -6.780 1.00 47.56 159 GLU A O 1
ATOM 1204 N N . PHE A 1 160 ? 48.848 31.940 -9.007 1.00 46.19 160 PHE A N 1
ATOM 1205 C CA . PHE A 1 160 ? 49.123 30.508 -9.039 1.00 46.19 160 PHE A CA 1
ATOM 1206 C C . PHE A 1 160 ? 50.641 30.307 -9.141 1.00 46.19 160 PHE A C 1
ATOM 1208 O O . PHE A 1 160 ? 51.223 30.467 -10.215 1.00 46.19 160 PHE A O 1
ATOM 1215 N N . GLU A 1 161 ? 51.302 29.980 -8.030 1.00 49.78 161 GLU A N 1
ATOM 1216 C CA . GLU A 1 161 ? 52.687 29.500 -8.062 1.00 49.78 161 GLU A CA 1
ATOM 1217 C C . GLU A 1 161 ? 52.713 28.060 -8.616 1.00 49.78 161 GLU A C 1
ATOM 1219 O O . GLU A 1 161 ? 52.004 27.195 -8.096 1.00 49.78 161 GLU A O 1
ATOM 1224 N N . PRO A 1 162 ? 53.492 27.753 -9.672 1.00 55.97 162 PRO A N 1
ATOM 1225 C CA . PRO A 1 162 ? 53.543 26.402 -10.216 1.00 55.97 162 PRO A CA 1
ATOM 1226 C C . PRO A 1 162 ? 54.506 25.513 -9.415 1.00 55.97 162 PRO A C 1
ATOM 1228 O O . PRO A 1 162 ? 55.725 25.689 -9.476 1.00 55.97 162 PRO A O 1
ATOM 1231 N N . GLU A 1 163 ? 53.977 24.499 -8.727 1.00 54.69 163 GLU A N 1
ATOM 1232 C CA . GLU A 1 163 ? 54.786 23.364 -8.268 1.00 54.69 163 GLU A CA 1
ATOM 1233 C C . GLU A 1 163 ? 55.103 22.409 -9.441 1.00 54.69 163 GLU A C 1
ATOM 1235 O O . GLU A 1 163 ? 54.226 22.121 -10.265 1.00 54.69 163 GLU A O 1
ATOM 1240 N N . PRO A 1 164 ? 56.340 21.886 -9.556 1.00 49.66 164 PRO A N 1
ATOM 1241 C CA . PRO A 1 164 ? 56.716 20.992 -10.644 1.00 49.66 164 PRO A CA 1
ATOM 1242 C C . PRO A 1 164 ? 56.171 19.577 -10.406 1.00 49.66 164 PRO A C 1
ATOM 1244 O O . PRO A 1 164 ? 56.775 18.771 -9.698 1.00 49.66 164 PRO A O 1
ATOM 1247 N N . VAL A 1 165 ? 55.048 19.246 -11.047 1.00 50.34 165 VAL A N 1
ATOM 1248 C CA . VAL A 1 165 ? 54.550 17.865 -11.101 1.00 50.34 165 VAL A CA 1
ATOM 1249 C C . VAL A 1 165 ? 55.369 17.076 -12.120 1.00 50.34 165 VAL A C 1
ATOM 1251 O O . VAL A 1 165 ? 55.446 17.401 -13.304 1.00 50.34 165 VAL A O 1
ATOM 1254 N N . THR A 1 166 ? 56.025 16.041 -11.612 1.00 48.56 166 THR A N 1
ATOM 1255 C CA . THR A 1 166 ? 56.842 15.081 -12.349 1.00 48.56 166 THR A CA 1
ATOM 1256 C C . THR A 1 166 ? 55.939 14.242 -13.255 1.00 48.56 166 THR A C 1
ATOM 1258 O O . THR A 1 166 ? 54.983 13.633 -12.783 1.00 48.56 166 THR A O 1
ATOM 1261 N N . VAL A 1 167 ? 56.216 14.229 -14.560 1.00 53.00 167 VAL A N 1
ATOM 1262 C CA . VAL A 1 167 ? 55.476 13.425 -15.542 1.00 53.00 167 VAL A CA 1
ATOM 1263 C C . VAL A 1 167 ? 56.011 11.992 -15.494 1.00 53.00 167 VAL A C 1
ATOM 1265 O O . VAL A 1 167 ? 57.098 11.729 -16.001 1.00 53.00 167 VAL A O 1
ATOM 1268 N N . GLU A 1 168 ? 55.264 11.069 -14.888 1.00 55.47 168 GLU A N 1
ATOM 1269 C CA . GLU A 1 168 ? 55.365 9.642 -15.214 1.00 55.47 168 GLU A CA 1
ATOM 1270 C C . GLU A 1 168 ? 54.283 9.314 -16.249 1.00 55.47 168 GLU A C 1
ATOM 1272 O O . GLU A 1 168 ? 53.087 9.440 -15.987 1.00 55.47 168 GLU A O 1
ATOM 1277 N N . GLU A 1 169 ? 54.714 8.938 -17.453 1.00 57.19 169 GLU A N 1
ATOM 1278 C CA . GLU A 1 169 ? 53.846 8.454 -18.525 1.00 57.19 169 GLU A CA 1
ATOM 1279 C C . GLU A 1 169 ? 53.238 7.090 -18.153 1.00 57.19 169 GLU A C 1
ATOM 1281 O O . GLU A 1 169 ? 53.988 6.141 -17.906 1.00 57.19 169 GLU A O 1
ATOM 1286 N N . PRO A 1 170 ? 51.907 6.907 -18.200 1.00 54.16 170 PRO A N 1
ATOM 1287 C CA . PRO A 1 170 ? 51.339 5.573 -18.261 1.00 54.16 170 PRO A CA 1
ATOM 1288 C C . PRO A 1 170 ? 51.350 5.091 -19.719 1.00 54.16 170 PRO A C 1
ATOM 1290 O O . PRO A 1 170 ? 50.652 5.626 -20.581 1.00 54.16 170 PRO A O 1
ATOM 1293 N N . GLN A 1 171 ? 52.150 4.059 -19.997 1.00 46.47 171 GLN A N 1
ATOM 1294 C CA . GLN A 1 171 ? 52.126 3.339 -21.270 1.00 46.47 171 GLN A CA 1
ATOM 1295 C C . GLN A 1 171 ? 50.783 2.612 -21.421 1.00 46.47 171 GLN A C 1
ATOM 1297 O O . GLN A 1 171 ? 50.548 1.582 -20.792 1.00 46.47 171 GLN A O 1
ATOM 1302 N N . LEU A 1 172 ? 49.898 3.156 -22.257 1.00 44.00 172 LEU A N 1
ATOM 1303 C CA . LEU A 1 172 ? 48.655 2.505 -22.655 1.00 44.00 172 LEU A CA 1
ATOM 1304 C C . LEU A 1 172 ? 48.946 1.563 -23.835 1.00 44.00 172 LEU A C 1
ATOM 1306 O O . LEU A 1 172 ? 49.015 1.989 -24.987 1.00 44.00 172 LEU A O 1
ATOM 1310 N N . SER A 1 173 ? 49.151 0.279 -23.552 1.00 43.47 173 SER A N 1
ATOM 1311 C CA . SER A 1 173 ? 49.166 -0.772 -24.571 1.00 43.47 173 SER A CA 1
ATOM 1312 C C . SER A 1 173 ? 47.728 -1.060 -25.013 1.00 43.47 173 SER A C 1
ATOM 1314 O O . SER A 1 173 ? 46.953 -1.634 -24.252 1.00 43.47 173 SER A O 1
ATOM 1316 N N . VAL A 1 174 ? 47.370 -0.634 -26.225 1.00 50.09 174 VAL A N 1
ATOM 1317 C CA . VAL A 1 174 ? 46.102 -0.982 -26.882 1.00 50.09 174 VAL A CA 1
ATOM 1318 C C . VAL A 1 174 ? 46.315 -2.286 -27.648 1.00 50.09 174 VAL A C 1
ATOM 1320 O O . VAL A 1 174 ? 47.034 -2.303 -28.647 1.00 50.09 174 VAL A O 1
ATOM 1323 N N . GLU A 1 175 ? 45.713 -3.373 -27.172 1.00 59.91 175 GLU A N 1
ATOM 1324 C CA . GLU A 1 175 ? 45.505 -4.579 -27.979 1.00 59.91 175 GLU A CA 1
ATOM 1325 C C . GLU A 1 175 ? 44.235 -4.394 -28.834 1.00 59.91 175 GLU A C 1
ATOM 1327 O O . GLU A 1 175 ? 43.249 -3.841 -28.338 1.00 59.91 175 GLU A O 1
ATOM 1332 N N . PRO A 1 176 ? 44.239 -4.789 -30.119 1.00 55.75 176 PRO A N 1
ATOM 1333 C CA . PRO A 1 176 ? 43.039 -4.785 -30.943 1.00 55.75 176 PRO A CA 1
ATOM 1334 C C . PRO A 1 176 ? 42.227 -6.057 -30.671 1.00 55.75 176 PRO A C 1
ATOM 1336 O O . PRO A 1 176 ? 42.664 -7.146 -31.032 1.00 55.75 176 PRO A O 1
ATOM 1339 N N . ASP A 1 177 ? 41.055 -5.913 -30.050 1.00 51.34 177 ASP A N 1
ATOM 1340 C CA . ASP A 1 177 ? 40.055 -6.981 -30.008 1.00 51.34 177 ASP A CA 1
ATOM 1341 C C . ASP A 1 177 ? 39.291 -7.037 -31.335 1.00 51.34 177 ASP A C 1
ATOM 1343 O O . ASP A 1 177 ? 38.849 -6.023 -31.885 1.00 51.34 177 ASP A O 1
ATOM 1347 N N . ASP A 1 178 ? 39.185 -8.260 -31.837 1.00 50.28 178 ASP A N 1
ATOM 1348 C CA . ASP A 1 178 ? 38.688 -8.641 -33.144 1.00 50.28 178 ASP A CA 1
ATOM 1349 C C . ASP A 1 178 ? 37.208 -8.286 -33.379 1.00 50.28 178 ASP A C 1
ATOM 1351 O O . ASP A 1 178 ? 36.315 -8.587 -32.582 1.00 50.28 178 ASP A O 1
ATOM 1355 N N . ASP A 1 179 ? 36.956 -7.720 -34.561 1.00 54.75 179 ASP A N 1
ATOM 1356 C CA . ASP A 1 179 ? 35.661 -7.642 -35.232 1.00 54.75 179 ASP A CA 1
ATOM 1357 C C . ASP A 1 179 ? 34.971 -9.018 -35.276 1.00 54.75 179 ASP A C 1
ATOM 1359 O O . ASP A 1 179 ? 35.304 -9.889 -36.085 1.00 54.75 179 ASP A O 1
ATOM 1363 N N . ALA A 1 180 ? 33.938 -9.197 -34.453 1.00 52.19 180 ALA A N 1
ATOM 1364 C CA . ALA A 1 180 ? 33.020 -10.319 -34.564 1.00 52.19 180 ALA A CA 1
ATOM 1365 C C . ALA A 1 180 ? 31.562 -9.864 -34.407 1.00 52.19 180 ALA A C 1
ATOM 1367 O O . ALA A 1 180 ? 31.037 -9.725 -33.307 1.00 52.19 180 ALA A O 1
ATOM 1368 N N . GLY A 1 181 ? 30.877 -9.744 -35.548 1.00 48.16 181 GLY A N 1
ATOM 1369 C CA . GLY A 1 181 ? 29.500 -10.231 -35.642 1.00 48.16 181 GLY A CA 1
ATOM 1370 C C . GLY A 1 181 ? 28.368 -9.208 -35.576 1.00 48.16 181 GLY A C 1
ATOM 1371 O O . GLY A 1 181 ? 27.414 -9.416 -34.832 1.00 48.16 181 GLY A O 1
ATOM 1372 N N . VAL A 1 182 ? 28.375 -8.182 -36.432 1.00 50.66 182 VAL A N 1
ATOM 1373 C CA . VAL A 1 182 ? 27.104 -7.590 -36.889 1.00 50.66 182 VAL A CA 1
ATOM 1374 C C . VAL A 1 182 ? 26.565 -8.477 -38.010 1.00 50.66 182 VAL A C 1
ATOM 1376 O O . VAL A 1 182 ? 27.058 -8.435 -39.135 1.00 50.66 182 VAL A O 1
ATOM 1379 N N . THR A 1 183 ? 25.569 -9.309 -37.708 1.00 59.06 183 THR A N 1
ATOM 1380 C CA . THR A 1 183 ? 24.759 -9.948 -38.755 1.00 59.06 183 THR A CA 1
ATOM 1381 C C . THR A 1 183 ? 23.568 -9.035 -39.062 1.00 59.06 183 THR A C 1
ATOM 1383 O O . THR A 1 183 ? 22.839 -8.674 -38.137 1.00 59.06 183 THR A O 1
ATOM 1386 N N . PRO A 1 184 ? 23.362 -8.599 -40.317 1.00 53.69 184 PRO A N 1
ATOM 1387 C CA . PRO A 1 184 ? 22.136 -7.911 -40.692 1.00 53.69 184 PRO A CA 1
ATOM 1388 C C . PRO A 1 184 ? 20.993 -8.931 -40.761 1.00 53.69 184 PRO A C 1
ATOM 1390 O O . PRO A 1 184 ? 21.035 -9.882 -41.539 1.00 53.69 184 PRO A O 1
ATOM 1393 N N . SER A 1 185 ? 19.974 -8.744 -39.928 1.00 57.94 185 SER A N 1
ATOM 1394 C CA . SER A 1 185 ? 18.711 -9.476 -39.988 1.00 57.94 185 SER A CA 1
ATOM 1395 C C . SER A 1 185 ? 17.839 -8.942 -41.131 1.00 57.94 185 SER A C 1
ATOM 1397 O O . SER A 1 185 ? 16.962 -8.104 -40.931 1.00 57.94 185 SER A O 1
ATOM 1399 N N . GLU A 1 186 ? 18.068 -9.439 -42.346 1.00 54.41 186 GLU A N 1
ATOM 1400 C CA . GLU A 1 186 ? 17.071 -9.405 -43.423 1.00 54.41 186 GLU A CA 1
ATOM 1401 C C . GLU A 1 186 ? 16.184 -10.649 -43.315 1.00 54.41 186 GLU A C 1
ATOM 1403 O O . GLU A 1 186 ? 16.512 -11.687 -43.871 1.00 54.41 186 GLU A O 1
ATOM 1408 N N . ASP A 1 187 ? 15.081 -10.547 -42.568 1.00 57.28 187 ASP A N 1
ATOM 1409 C CA . ASP A 1 187 ? 13.967 -11.510 -42.637 1.00 57.28 187 ASP A CA 1
ATOM 1410 C C . ASP A 1 187 ? 12.651 -10.874 -42.139 1.00 57.28 187 ASP A C 1
ATOM 1412 O O . ASP A 1 187 ? 11.958 -11.365 -41.251 1.00 57.28 187 ASP A O 1
ATOM 1416 N N . TRP A 1 188 ? 12.296 -9.730 -42.732 1.00 59.16 188 TRP A N 1
ATOM 1417 C CA . TRP A 1 188 ? 10.948 -9.148 -42.645 1.00 59.16 188 TRP A CA 1
ATOM 1418 C C . TRP A 1 188 ? 10.324 -9.046 -44.040 1.00 59.16 188 TRP A C 1
ATOM 1420 O O . TRP A 1 188 ? 9.872 -7.982 -44.462 1.00 59.16 188 TRP A O 1
ATOM 1430 N N . ALA A 1 189 ? 10.316 -10.158 -44.779 1.00 55.78 189 ALA A N 1
ATOM 1431 C CA . ALA A 1 189 ? 9.452 -10.291 -45.943 1.00 55.78 189 ALA A CA 1
ATOM 1432 C C . ALA A 1 189 ? 8.001 -10.390 -45.444 1.00 55.78 189 ALA A C 1
ATOM 1434 O O . ALA A 1 189 ? 7.528 -11.449 -45.040 1.00 55.78 189 ALA A O 1
ATOM 1435 N N . TRP A 1 190 ? 7.317 -9.250 -45.401 1.00 56.12 190 TRP A N 1
ATOM 1436 C CA . TRP A 1 190 ? 5.872 -9.202 -45.238 1.00 56.12 190 TRP A CA 1
ATOM 1437 C C . TRP A 1 190 ? 5.251 -9.774 -46.513 1.00 56.12 190 TRP A C 1
ATOM 1439 O O . TRP A 1 190 ? 5.300 -9.135 -47.561 1.00 56.12 190 TRP A O 1
ATOM 1449 N N . ASP A 1 191 ? 4.696 -10.983 -46.437 1.00 61.12 191 ASP A N 1
ATOM 1450 C CA . ASP A 1 191 ? 3.827 -11.508 -47.488 1.00 61.12 191 ASP A CA 1
ATOM 1451 C C . ASP A 1 191 ? 2.571 -10.620 -47.567 1.00 61.12 191 ASP A C 1
ATOM 1453 O O . ASP A 1 191 ? 1.613 -10.775 -46.807 1.00 61.12 191 ASP A O 1
ATOM 1457 N N . GLU A 1 192 ? 2.580 -9.649 -48.482 1.00 58.28 192 GLU A N 1
ATOM 1458 C CA . GLU A 1 192 ? 1.394 -8.911 -48.922 1.00 58.28 192 GLU A CA 1
ATOM 1459 C C . GLU A 1 192 ? 0.510 -9.834 -49.775 1.00 58.28 192 GLU A C 1
ATOM 1461 O O . GLU A 1 192 ? 0.425 -9.695 -50.995 1.00 58.28 192 GLU A O 1
ATOM 1466 N N . ASP A 1 193 ? -0.167 -10.792 -49.137 1.00 65.94 193 ASP A N 1
ATOM 1467 C CA . ASP A 1 193 ? -1.317 -11.459 -49.747 1.00 65.94 193 ASP A CA 1
ATOM 1468 C C . ASP A 1 193 ? -2.622 -10.784 -49.277 1.00 65.94 193 ASP A C 1
ATOM 1470 O O . ASP A 1 193 ? -3.117 -11.056 -48.174 1.00 65.94 193 ASP A O 1
ATOM 1474 N N . PRO A 1 194 ? -3.228 -9.905 -50.100 1.00 62.16 194 PRO A N 1
ATOM 1475 C CA . PRO A 1 194 ? -4.474 -9.223 -49.757 1.00 62.16 194 PRO A CA 1
ATOM 1476 C C . PRO A 1 194 ? -5.684 -10.170 -49.661 1.00 62.16 194 PRO A C 1
ATOM 1478 O O . PRO A 1 194 ? -6.763 -9.734 -49.255 1.00 62.16 194 PRO A O 1
ATOM 1481 N N . SER A 1 195 ? -5.546 -11.456 -50.007 1.00 65.25 195 SER A N 1
ATOM 1482 C CA . SER A 1 195 ? -6.639 -12.432 -49.926 1.00 65.25 195 SER A CA 1
ATOM 1483 C C . SER A 1 195 ? -6.842 -13.043 -48.530 1.00 65.25 195 SER A C 1
ATOM 1485 O O . SER A 1 195 ? -7.900 -13.620 -48.271 1.00 65.25 195 SER A O 1
ATOM 1487 N N . SER A 1 196 ? -5.906 -12.842 -47.592 1.00 60.41 196 SER A N 1
ATOM 1488 C CA . SER A 1 196 ? -5.984 -13.400 -46.227 1.00 60.41 196 SER A CA 1
ATOM 1489 C C . SER A 1 196 ? -6.946 -12.638 -45.287 1.00 60.41 196 SER A C 1
ATOM 1491 O O . SER A 1 196 ? -7.290 -13.120 -44.209 1.00 60.41 196 SER A O 1
ATOM 1493 N N . TYR A 1 197 ? -7.447 -11.466 -45.704 1.00 62.84 197 TYR A N 1
ATOM 1494 C CA . TYR A 1 197 ? -8.338 -10.592 -44.919 1.00 62.84 197 TYR A CA 1
ATOM 1495 C C . TYR A 1 197 ? -9.819 -10.649 -45.342 1.00 62.84 197 TYR A C 1
ATOM 1497 O O . TYR A 1 197 ? -10.519 -9.637 -45.316 1.00 62.84 197 TYR A O 1
ATOM 1505 N N . SER A 1 198 ? -10.339 -11.815 -45.731 1.00 67.94 198 SER A N 1
ATOM 1506 C CA . SER A 1 198 ? -11.788 -11.984 -45.944 1.00 67.94 198 SER A CA 1
ATOM 1507 C C . SER A 1 198 ? -12.426 -12.759 -44.792 1.00 67.94 198 SER A C 1
ATOM 1509 O O . SER A 1 198 ? -12.347 -13.984 -44.726 1.00 67.94 198 SER A O 1
ATOM 1511 N N . ALA A 1 199 ? -13.076 -12.034 -43.879 1.00 65.81 199 ALA A N 1
ATOM 1512 C CA . ALA A 1 199 ? -13.971 -12.622 -42.886 1.00 65.81 199 ALA A CA 1
ATOM 1513 C C . ALA A 1 199 ? -15.251 -13.148 -43.575 1.00 65.81 199 ALA A C 1
ATOM 1515 O O . ALA A 1 199 ? -15.774 -12.473 -44.466 1.00 65.81 199 ALA A O 1
ATOM 1516 N N . PRO A 1 200 ? -15.773 -14.330 -43.197 1.00 66.38 200 PRO A N 1
ATOM 1517 C CA . PRO A 1 200 ? -17.017 -14.848 -43.758 1.00 66.38 200 PRO A CA 1
ATOM 1518 C C . PRO A 1 200 ? -18.224 -14.013 -43.296 1.00 66.38 200 PRO A C 1
ATOM 1520 O O . PRO A 1 200 ? -18.309 -13.639 -42.125 1.00 66.38 200 PRO A O 1
ATOM 1523 N N . VAL A 1 201 ? -19.129 -13.732 -44.241 1.00 59.88 201 VAL A N 1
ATOM 1524 C CA . VAL A 1 201 ? -20.415 -13.027 -44.052 1.00 59.88 201 VAL A CA 1
ATOM 1525 C C . VAL A 1 201 ? -21.482 -13.981 -43.530 1.00 59.88 201 VAL A C 1
ATOM 1527 O O . VAL A 1 201 ? -21.551 -15.113 -44.062 1.00 59.88 201 VAL A O 1
#

Sequence (201 aa):
WALGRFQMGCERALDTEALTDYLLALEALVDASDEAGRAGLPLRVAALCAEESERRAAQRRLEQALAMQRSLISGDGAVVGADSPRSIAEFVENCARGLLRDVLCGYLEPGLRGVADDMLLRTGEPFEITAKDIRAEPEPEPEPISEGTVPLETEPELEFEPEPVTVEEPQLSVEPDDDAGVTPSEDWAWDEDPSSYSAPV

Foldseek 3Di:
DLVVLQVVLVVDPDLLSSLVSLVVSQCVQQVLPDPVSVVCSLQLLLLVQHDPVC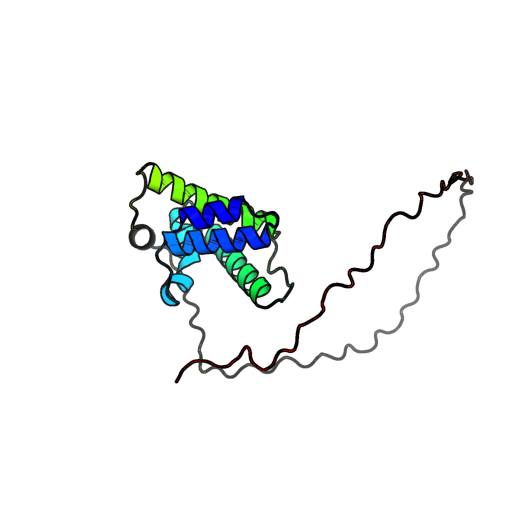SVVSSVLVVLSVVSNVCVVVVNPDNPDDDDSNVSSVSSSSSSVVSVVCCVVVVDPSNSNVVSVVSCVVVVDDDDDPPDPPPDDPDDDDDPDPDDDDPDDDDDDDDDDDDDDDDDDDDDDDDDDDDDDDDDPPDPPDPPPVVVPDDDD